Protein AF-A0A0D8HE08-F1 (afdb_monomer)

Radius of gyration: 26.05 Å; Cα contacts (8 Å, |Δi|>4): 286; chains: 1; bounding box: 65×49×60 Å

Sequence (227 aa):
MLSNWFGDTARQIAARRVRTINAKASENFQEKGLQTLYLAWEMATWNNPNSEATLAAPVLLRRVALKPKNSIEDDFEVEQAEEWKINPSLLHMLKTEYKIDTASIDLLNVNEDNSDSIDSNPLFEGLSKACVEIAGFAIKPRIVIGNFSYAKLPMVLDLESSLDALVASDLISSLAGDSNSLESLRGRHPKVTLPDPDRQPPQDEFLVLDADASQSYVINAVVGGAD

InterPro domains:
  IPR025103 Uncharacterized ATP-dependent helicase MG140, N-terminal domain [PF13195] (13-94)

Solvent-accessible surface area (backbone atoms only — not comparable to full-atom values): 13309 Å² total; per-residue (Å²): 86,49,76,79,78,34,59,78,78,54,28,56,55,47,23,56,51,48,50,57,45,50,53,52,29,51,48,39,33,75,78,67,71,38,90,21,38,28,39,28,43,34,30,37,29,30,58,41,94,90,47,96,52,72,45,74,42,51,42,32,36,23,40,42,46,80,44,62,75,48,99,84,43,68,39,38,39,75,42,79,74,56,70,79,39,70,32,64,67,54,53,49,46,38,37,72,78,67,66,41,80,59,84,79,64,64,68,66,68,62,67,75,57,96,50,99,71,58,70,52,59,66,52,53,51,51,52,52,63,71,38,66,85,46,63,70,54,45,78,42,98,45,76,45,78,44,74,54,78,61,79,62,53,64,56,51,51,51,52,65,76,38,42,71,62,49,66,72,29,46,70,54,35,27,75,73,63,37,65,67,33,41,50,52,52,63,70,52,50,53,97,71,52,69,86,62,74,87,79,74,54,78,93,78,56,85,69,92,62,91,66,53,60,71,50,47,38,51,52,52,31,41,77,60,65,32,132

Mean predicted aligned error: 11.5 Å

Organism: NCBI:txid1280514

Secondary structure (DSSP, 8-state):
-GGGTS-HHHHHHHHHHHHHHHHHHHHHHHHH----EEEEEEEEEEE-TTSSPEEEEEEEEEEEEEEESSTT--SEEEEEEEEEEE-HHHHHHHHHHH----TTS--GGGTS--SS----HHHHHHHHHHTTTSTT-EEEEEEEEEE---THHHHHHHHHHTHHHHHT-HHHHHHTT-HHHHHHHHHH-----TTPPP-S-GGG---SSPPPHHHHHHHHHHHTT--

Foldseek 3Di:
DVPVVD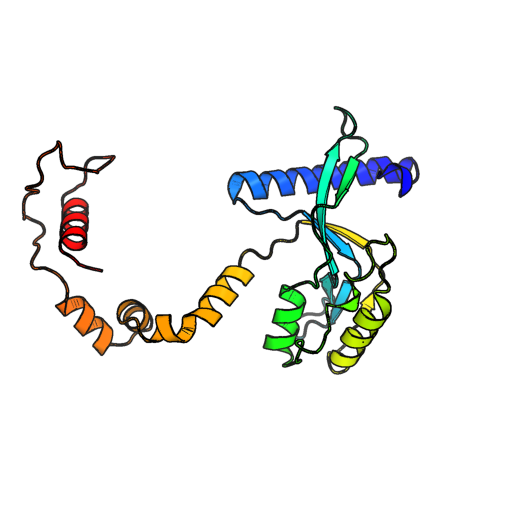DDVVLQVVLVVVVVQQVVQVVCCVPPVDRFKWKFWWWKWAQDPVDRDIDIDGQKIWRWHWDQPDPVSSDTDTHTDGFIDGDVVVVVCCCPVVVQDCVPLDPVQRPPDPDPDRPCVVSQVVVCVSCVVGHRIDIDGDIDIHGHDPPCVVVVVVCVVCVVVLVVQLVNVVVVPDPVSVVVLVVPFDPQDLPDDDPDDPVRDPDPDDDDSVRVSVVVRVVVPRD

Structure (mmCIF, N/CA/C/O backbone):
data_AF-A0A0D8HE08-F1
#
_entry.id   AF-A0A0D8HE08-F1
#
loop_
_atom_site.group_PDB
_atom_site.id
_atom_site.type_symbol
_atom_site.label_atom_id
_atom_site.label_alt_id
_atom_site.label_comp_id
_atom_site.label_asym_id
_atom_site.label_entity_id
_atom_site.label_seq_id
_atom_site.pdbx_PDB_ins_code
_atom_site.Cartn_x
_atom_site.Cartn_y
_atom_site.Cartn_z
_atom_site.occupancy
_atom_site.B_iso_or_equiv
_atom_site.auth_seq_id
_atom_site.auth_comp_id
_atom_site.auth_asym_id
_atom_site.auth_atom_id
_atom_site.pdbx_PDB_model_num
ATOM 1 N N . MET A 1 1 ? -15.206 16.346 11.313 1.00 69.31 1 MET A N 1
ATOM 2 C CA . MET A 1 1 ? -14.136 16.949 12.145 1.00 69.31 1 MET A CA 1
ATOM 3 C C . MET A 1 1 ? -13.739 15.948 13.216 1.00 69.31 1 MET A C 1
ATOM 5 O O . MET A 1 1 ? -14.597 15.152 13.591 1.00 69.31 1 MET A O 1
ATOM 9 N N . LEU A 1 2 ? -12.495 15.959 13.712 1.00 65.19 2 LEU A N 1
ATOM 10 C CA . LEU A 1 2 ? -12.090 15.023 14.778 1.00 65.19 2 LEU A CA 1
ATOM 11 C C . LEU A 1 2 ? -12.895 15.256 16.062 1.00 65.19 2 LEU A C 1
ATOM 13 O O . LEU A 1 2 ? -13.219 14.306 16.770 1.00 65.19 2 LEU A O 1
ATOM 17 N N . SER A 1 3 ? -13.281 16.506 16.309 1.00 68.69 3 SER A N 1
ATOM 18 C CA . SER A 1 3 ? -14.202 16.917 17.373 1.00 68.69 3 SER A CA 1
ATOM 19 C C . SER A 1 3 ? -15.564 16.213 17.355 1.00 68.69 3 SER A C 1
ATOM 21 O O . SER A 1 3 ? -16.194 16.106 18.401 1.00 68.69 3 SER A O 1
ATOM 23 N N . ASN A 1 4 ? -15.996 15.668 16.214 1.00 76.56 4 ASN A N 1
ATOM 24 C CA . ASN A 1 4 ? -17.241 14.899 16.125 1.00 76.56 4 ASN A CA 1
ATOM 25 C C . ASN A 1 4 ? -17.053 13.420 16.503 1.00 76.56 4 ASN A C 1
ATOM 27 O O . ASN A 1 4 ? -18.039 12.709 16.669 1.00 76.56 4 ASN A O 1
ATOM 31 N N . TRP A 1 5 ? -15.809 12.932 16.571 1.00 65.38 5 TRP A N 1
ATOM 32 C CA . TRP A 1 5 ? -15.487 11.506 16.734 1.00 65.38 5 TRP A CA 1
ATOM 33 C C . TRP A 1 5 ? -14.822 11.187 18.079 1.00 65.38 5 TRP A C 1
ATOM 35 O O . TRP A 1 5 ? -14.818 10.033 18.500 1.00 65.38 5 TRP A O 1
ATOM 45 N N . PHE A 1 6 ? -14.264 12.189 18.765 1.00 72.06 6 PHE A N 1
ATOM 46 C CA . PHE A 1 6 ? -13.516 12.011 20.009 1.00 72.06 6 PHE A CA 1
ATOM 47 C C . PHE A 1 6 ? -13.956 13.017 21.080 1.00 72.06 6 PHE A C 1
ATOM 49 O O . PHE A 1 6 ? -14.089 14.204 20.796 1.00 72.06 6 PHE A O 1
ATOM 56 N N . GLY A 1 7 ? -14.106 12.557 22.329 1.00 74.44 7 GLY A N 1
ATOM 57 C CA . GLY A 1 7 ? -14.244 13.445 23.495 1.00 74.44 7 GLY A CA 1
ATOM 58 C C . GLY A 1 7 ? -12.944 14.203 23.814 1.00 74.44 7 GLY A C 1
ATOM 59 O O . GLY A 1 7 ? -11.877 13.832 23.326 1.00 74.44 7 GLY A O 1
ATOM 60 N N . ASP A 1 8 ? -13.005 15.240 24.654 1.00 70.31 8 ASP A N 1
ATOM 61 C CA . ASP A 1 8 ? -11.932 16.246 24.810 1.00 70.31 8 ASP A CA 1
ATOM 62 C C . ASP A 1 8 ? -10.524 15.692 25.105 1.00 70.31 8 ASP A C 1
ATOM 64 O O . ASP A 1 8 ? -9.548 16.085 24.461 1.00 70.31 8 ASP A O 1
ATOM 68 N N . THR A 1 9 ? -10.380 14.740 26.029 1.00 72.62 9 THR A N 1
ATOM 69 C CA . THR A 1 9 ? -9.076 14.115 26.334 1.00 72.62 9 THR A CA 1
ATOM 70 C C . THR A 1 9 ? -8.579 13.214 25.202 1.00 72.62 9 THR A C 1
ATOM 72 O O . THR A 1 9 ? -7.388 13.207 24.885 1.00 72.62 9 THR A O 1
ATOM 75 N N . ALA A 1 10 ? -9.481 12.484 24.543 1.00 79.19 10 ALA A N 1
ATOM 76 C CA . ALA A 1 10 ? -9.146 11.663 23.381 1.00 79.19 10 ALA A CA 1
ATOM 77 C C . ALA A 1 10 ? -8.790 12.525 22.157 1.00 79.19 10 ALA A C 1
ATOM 79 O O . ALA A 1 10 ? -7.946 12.125 21.353 1.00 79.19 10 ALA A O 1
ATOM 80 N N . ARG A 1 11 ? -9.360 13.732 22.050 1.00 78.06 11 ARG A N 1
ATOM 81 C CA . ARG A 1 11 ? -9.120 14.681 20.959 1.00 78.06 11 ARG A CA 1
ATOM 82 C C . ARG A 1 11 ? -7.678 15.171 20.919 1.00 78.06 11 ARG A C 1
ATOM 84 O O . ARG A 1 11 ? -7.096 15.186 19.843 1.00 78.06 11 ARG A O 1
ATOM 91 N N . GLN A 1 12 ? -7.061 15.504 22.054 1.00 80.06 12 GLN A N 1
ATOM 92 C CA . GLN A 1 12 ? -5.655 15.942 22.067 1.00 80.06 12 GLN A CA 1
ATOM 93 C C . GLN A 1 12 ? -4.700 14.837 21.590 1.00 80.06 12 GLN A C 1
ATOM 95 O O . GLN A 1 12 ? -3.773 15.087 20.814 1.00 80.06 12 GLN A O 1
ATOM 100 N N . ILE A 1 13 ? -4.948 13.595 22.020 1.00 85.44 13 ILE A N 1
ATOM 101 C CA . ILE A 1 13 ? -4.177 12.426 21.583 1.00 85.44 13 ILE A CA 1
ATOM 102 C C . ILE A 1 13 ? -4.408 12.168 20.089 1.00 85.44 13 ILE A C 1
ATOM 104 O O . ILE A 1 13 ? -3.445 11.936 19.353 1.00 85.44 13 ILE A O 1
ATOM 108 N N . ALA A 1 14 ? -5.660 12.236 19.632 1.00 85.00 14 ALA A N 1
ATOM 109 C CA . ALA A 1 14 ? -6.019 12.079 18.228 1.00 85.00 14 ALA A CA 1
ATOM 110 C C . ALA A 1 14 ? -5.363 13.159 17.359 1.00 85.00 14 ALA A C 1
ATOM 112 O O . ALA A 1 14 ? -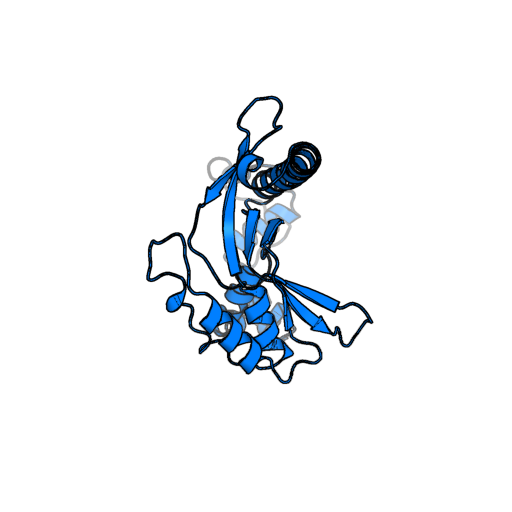4.701 12.815 16.386 1.00 85.00 14 ALA A O 1
ATOM 113 N N . ALA A 1 15 ? -5.435 14.433 17.750 1.00 86.50 15 ALA A N 1
ATOM 114 C CA . ALA A 1 15 ? -4.800 15.544 17.047 1.00 86.50 15 ALA A CA 1
ATOM 115 C C . ALA A 1 15 ? -3.284 15.345 16.937 1.00 86.50 15 ALA A C 1
ATOM 117 O O . ALA A 1 15 ? -2.724 15.471 15.851 1.00 86.50 15 ALA A O 1
ATOM 118 N N . ARG A 1 16 ? -2.609 14.930 18.021 1.00 88.81 16 ARG A N 1
ATOM 119 C CA . ARG A 1 16 ? -1.172 14.613 17.973 1.00 88.81 16 ARG A CA 1
ATOM 120 C C . ARG A 1 16 ? -0.861 13.496 16.974 1.00 88.81 16 ARG A C 1
ATOM 122 O O . ARG A 1 16 ? 0.080 13.633 16.200 1.00 88.81 16 ARG A O 1
ATOM 129 N N . ARG A 1 17 ? -1.634 12.405 16.978 1.00 91.88 17 ARG A N 1
ATOM 130 C CA . ARG A 1 17 ? -1.446 11.285 16.035 1.00 91.88 17 ARG A CA 1
ATOM 131 C C . ARG A 1 17 ? -1.706 11.714 14.594 1.00 91.88 17 ARG A C 1
ATOM 133 O O . ARG A 1 17 ? -0.923 11.378 13.711 1.00 91.88 17 ARG A O 1
ATOM 140 N N . VAL A 1 18 ? -2.771 12.476 14.370 1.00 91.75 18 VAL A N 1
ATOM 141 C CA . VAL A 1 18 ? -3.162 12.980 13.052 1.00 91.75 18 VAL A CA 1
ATOM 142 C C . VAL A 1 18 ? -2.112 13.940 12.498 1.00 91.75 18 VAL A C 1
ATOM 144 O O . VAL A 1 18 ? -1.760 13.791 11.334 1.00 91.75 18 VAL A O 1
ATOM 147 N N . ARG A 1 19 ? -1.514 14.823 13.313 1.00 92.44 19 ARG A N 1
ATOM 148 C CA . ARG A 1 19 ? -0.356 15.642 12.897 1.00 92.44 19 ARG A CA 1
ATOM 149 C C . ARG A 1 19 ? 0.794 14.786 12.384 1.00 92.44 19 ARG A C 1
ATOM 151 O O . ARG A 1 19 ? 1.298 1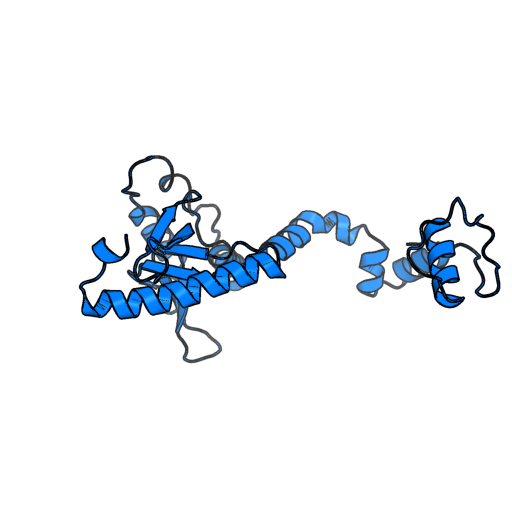5.031 11.296 1.00 92.44 19 ARG A O 1
ATOM 158 N N . THR A 1 20 ? 1.190 13.758 13.138 1.00 94.62 20 THR A N 1
ATOM 159 C CA . THR A 1 20 ? 2.275 12.853 12.727 1.00 94.62 20 THR A CA 1
ATOM 160 C C . THR A 1 20 ? 1.945 12.129 11.421 1.00 94.62 20 THR A C 1
ATOM 162 O O . THR A 1 20 ? 2.792 12.032 10.536 1.00 94.62 20 THR A O 1
ATOM 165 N N . ILE A 1 21 ? 0.707 11.650 11.275 1.00 95.25 21 ILE A N 1
ATOM 166 C CA . ILE A 1 21 ? 0.235 10.987 10.055 1.00 95.25 21 ILE A CA 1
ATOM 167 C C . ILE A 1 21 ? 0.234 11.963 8.870 1.00 95.25 21 ILE A C 1
ATOM 169 O O . ILE A 1 21 ? 0.719 11.608 7.797 1.00 95.25 21 ILE A O 1
ATOM 173 N N . ASN A 1 22 ? -0.261 13.187 9.059 1.00 94.12 22 ASN A N 1
ATOM 174 C CA . ASN A 1 22 ? -0.338 14.199 8.010 1.00 94.12 22 ASN A CA 1
ATOM 175 C C . ASN A 1 22 ? 1.054 14.669 7.572 1.00 94.12 22 ASN A C 1
ATOM 177 O O . ASN A 1 22 ? 1.335 14.726 6.381 1.00 94.12 22 ASN A O 1
ATOM 181 N N . ALA A 1 23 ? 1.958 14.915 8.524 1.00 94.31 23 ALA A N 1
ATOM 182 C CA . ALA A 1 23 ? 3.347 15.258 8.233 1.00 94.31 23 ALA A CA 1
ATOM 183 C C . ALA A 1 23 ? 4.024 14.169 7.388 1.00 94.31 23 ALA A C 1
ATOM 185 O O . ALA A 1 23 ? 4.664 14.480 6.386 1.00 94.31 23 ALA A O 1
ATOM 186 N N . LYS A 1 24 ? 3.809 12.888 7.727 1.00 95.94 24 LYS A N 1
ATOM 187 C CA . LYS A 1 24 ? 4.358 11.773 6.946 1.00 95.94 24 LYS A CA 1
ATOM 188 C C . LYS A 1 24 ? 3.751 11.665 5.543 1.00 95.94 24 LYS A C 1
ATOM 190 O O . LYS A 1 24 ? 4.451 11.291 4.605 1.00 95.94 24 LYS A O 1
ATOM 195 N N . ALA A 1 25 ? 2.469 11.988 5.387 1.00 94.31 25 ALA A N 1
ATOM 196 C CA . ALA A 1 25 ? 1.828 12.033 4.076 1.00 94.31 25 ALA A CA 1
ATOM 197 C C . ALA A 1 25 ? 2.422 13.147 3.198 1.00 94.31 25 ALA A C 1
ATOM 199 O O . ALA A 1 25 ? 2.739 12.899 2.035 1.00 94.31 25 ALA A O 1
ATOM 200 N N . SER A 1 26 ? 2.637 14.339 3.765 1.00 94.56 26 SER A N 1
ATOM 201 C CA . SER A 1 26 ? 3.291 15.460 3.079 1.00 94.56 26 SER A CA 1
ATOM 202 C C . SER A 1 26 ? 4.729 15.132 2.681 1.00 94.56 26 SER A C 1
ATOM 204 O O . SER A 1 26 ? 5.111 15.400 1.548 1.00 94.56 26 SER A O 1
ATOM 206 N N . GLU A 1 27 ? 5.499 14.499 3.570 1.00 95.44 27 GLU A N 1
ATOM 207 C CA . GLU A 1 27 ? 6.860 14.022 3.285 1.00 95.44 27 GLU A CA 1
ATOM 208 C C . GLU A 1 27 ? 6.867 13.039 2.101 1.00 95.44 27 GLU A C 1
ATOM 210 O O . GLU A 1 27 ? 7.590 13.241 1.129 1.00 95.44 27 GLU A O 1
ATOM 215 N N . ASN A 1 28 ? 6.002 12.013 2.118 1.00 93.19 28 ASN A N 1
ATOM 216 C CA . ASN A 1 28 ? 5.913 11.047 1.016 1.00 93.19 28 ASN A CA 1
ATOM 217 C C . ASN A 1 28 ? 5.526 11.706 -0.319 1.00 93.19 28 ASN A C 1
ATOM 219 O O . ASN A 1 28 ? 6.010 11.282 -1.370 1.00 93.19 28 ASN A O 1
ATOM 223 N N . PHE A 1 29 ? 4.676 12.734 -0.294 1.00 91.81 29 PHE A N 1
ATOM 224 C CA . PHE A 1 29 ? 4.321 13.470 -1.502 1.00 91.81 29 PHE A CA 1
ATOM 225 C C . PHE A 1 29 ? 5.480 14.336 -2.009 1.00 91.81 29 PHE A C 1
ATOM 227 O O . PHE A 1 29 ? 5.777 14.311 -3.198 1.00 91.81 29 PHE A O 1
ATOM 234 N N . GLN A 1 30 ? 6.160 15.065 -1.124 1.00 94.06 30 GLN A N 1
ATOM 235 C CA . GLN A 1 30 ? 7.258 15.965 -1.491 1.00 94.06 30 GLN A CA 1
ATOM 236 C C . GLN A 1 30 ? 8.495 15.211 -1.989 1.00 94.06 30 GLN A C 1
ATOM 238 O O . GLN A 1 30 ? 9.101 15.621 -2.972 1.00 94.06 30 GLN A O 1
ATOM 243 N N . GLU A 1 31 ? 8.859 14.107 -1.335 1.00 93.69 31 GLU A N 1
ATOM 244 C CA . GLU A 1 31 ? 10.074 13.356 -1.667 1.00 93.69 31 GLU A CA 1
ATOM 245 C C . GLU A 1 31 ? 9.866 12.333 -2.787 1.00 93.69 31 GLU A C 1
ATOM 247 O O . GLU A 1 31 ? 10.800 12.028 -3.524 1.00 93.69 31 GL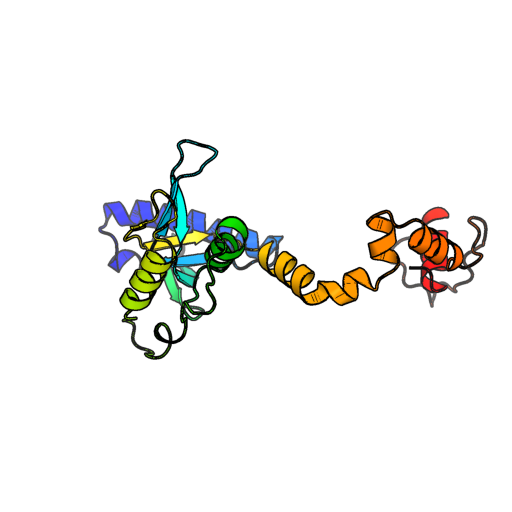U A O 1
ATOM 252 N N . LYS A 1 32 ? 8.662 11.751 -2.893 1.00 87.69 32 LYS A N 1
ATOM 253 C CA . LYS A 1 32 ? 8.402 10.593 -3.772 1.00 87.69 32 LYS A CA 1
ATOM 254 C C . LYS A 1 32 ? 7.255 10.816 -4.755 1.00 87.69 32 LYS A C 1
ATOM 256 O O . LYS A 1 32 ? 6.969 9.924 -5.546 1.00 87.69 32 LYS A O 1
ATOM 261 N N . GLY A 1 33 ? 6.546 11.944 -4.678 1.00 88.38 33 GLY A N 1
ATOM 262 C CA . GLY A 1 33 ? 5.331 12.181 -5.465 1.00 88.38 33 GLY A CA 1
ATOM 263 C C . GLY A 1 33 ? 4.160 11.265 -5.087 1.00 88.38 33 GLY A C 1
ATOM 264 O O . GLY A 1 33 ? 3.189 11.173 -5.834 1.00 88.38 33 GLY A O 1
ATOM 265 N N . LEU A 1 34 ? 4.228 10.561 -3.947 1.00 88.38 34 LEU A N 1
ATOM 266 C CA . LEU A 1 34 ? 3.261 9.523 -3.586 1.00 88.38 34 LEU A CA 1
ATOM 267 C C . LEU A 1 34 ? 2.166 10.046 -2.659 1.00 88.38 34 LEU A C 1
ATOM 269 O O . LEU A 1 34 ? 2.430 10.592 -1.589 1.00 88.38 34 LEU A O 1
ATOM 273 N N . GLN A 1 35 ? 0.917 9.778 -3.029 1.00 89.56 35 GLN A N 1
ATOM 274 C CA . GLN A 1 35 ? -0.256 10.111 -2.227 1.00 89.56 35 GLN A CA 1
ATOM 275 C C . GLN A 1 35 ? -0.649 8.906 -1.369 1.00 89.56 35 GLN A C 1
ATOM 277 O O . GLN A 1 35 ? -1.251 7.942 -1.841 1.00 89.56 35 GLN A O 1
ATOM 282 N N . THR A 1 36 ? -0.246 8.952 -0.097 1.00 92.44 36 THR A N 1
ATOM 283 C CA . THR A 1 36 ? -0.283 7.791 0.809 1.00 92.44 36 THR A CA 1
ATOM 284 C C . THR A 1 36 ? -1.358 7.859 1.884 1.00 92.44 36 THR A C 1
ATOM 286 O O . THR A 1 36 ? -1.459 6.936 2.683 1.00 92.44 36 THR A O 1
ATOM 289 N N . LEU A 1 37 ? -2.143 8.931 1.963 1.00 94.44 37 LEU A N 1
ATOM 290 C CA . LEU A 1 37 ? -3.091 9.128 3.057 1.00 94.44 37 LEU A CA 1
ATOM 291 C C . LEU A 1 37 ? -4.475 8.563 2.715 1.00 94.44 37 LEU A C 1
ATOM 293 O O . LEU A 1 37 ? -5.159 9.068 1.823 1.00 94.44 37 LEU A O 1
ATOM 297 N N . TYR A 1 38 ? -4.898 7.541 3.460 1.00 93.81 38 TYR A N 1
ATOM 298 C CA . TYR A 1 38 ? -6.190 6.886 3.256 1.00 93.81 38 TYR A CA 1
ATOM 299 C C . TYR A 1 38 ? -6.962 6.734 4.565 1.00 93.81 38 TYR A C 1
ATOM 301 O O . TYR A 1 38 ? -6.389 6.521 5.638 1.00 93.81 38 TYR A O 1
ATOM 309 N N . LEU A 1 39 ? -8.282 6.808 4.438 1.00 92.19 39 LEU A N 1
ATOM 310 C CA . LEU A 1 39 ? -9.245 6.241 5.361 1.00 92.19 39 LEU A CA 1
ATOM 311 C C . LEU A 1 39 ? -9.411 4.760 5.012 1.00 92.19 39 LEU A C 1
ATOM 313 O O . LEU A 1 39 ? -9.814 4.417 3.905 1.00 92.19 39 LEU A O 1
ATOM 317 N N . ALA A 1 40 ? -9.080 3.899 5.959 1.00 93.06 40 ALA A N 1
ATOM 318 C CA . ALA A 1 40 ? -9.270 2.465 5.883 1.00 93.06 40 ALA A CA 1
ATOM 319 C C . ALA A 1 40 ? -10.527 2.070 6.655 1.00 93.06 40 ALA A C 1
ATOM 321 O O . ALA A 1 40 ? -10.713 2.510 7.795 1.00 93.06 40 ALA A O 1
ATOM 322 N N . TRP A 1 41 ? -11.350 1.221 6.048 1.00 91.50 41 TRP A N 1
ATOM 323 C CA . TRP A 1 41 ? -12.560 0.677 6.649 1.00 91.50 41 TRP A CA 1
ATOM 324 C C . TRP A 1 41 ? -12.510 -0.847 6.611 1.00 91.50 41 TRP A C 1
ATOM 326 O O . TRP A 1 41 ? -12.325 -1.449 5.552 1.00 91.50 41 TRP A O 1
ATOM 336 N N . GLU A 1 42 ? -12.646 -1.424 7.803 1.00 93.50 42 GLU A N 1
ATOM 337 C CA . GLU A 1 42 ? -12.476 -2.836 8.116 1.00 93.50 42 GLU A CA 1
ATOM 338 C C . GLU A 1 42 ? -11.043 -3.337 7.922 1.00 93.50 42 GLU A C 1
ATOM 340 O O . GLU A 1 42 ? -10.288 -2.885 7.059 1.00 93.50 42 GLU A O 1
ATOM 345 N N . MET A 1 43 ? -10.650 -4.296 8.759 1.00 95.56 43 MET A N 1
ATOM 346 C CA . MET A 1 43 ? -9.330 -4.918 8.690 1.00 95.56 43 MET A CA 1
ATOM 347 C C . MET A 1 43 ? -9.481 -6.424 8.512 1.00 95.56 43 MET A C 1
ATOM 349 O O . MET A 1 43 ? -9.951 -7.105 9.421 1.00 95.56 43 MET A O 1
ATOM 353 N N . ALA A 1 44 ? -9.036 -6.946 7.372 1.00 95.94 44 ALA A N 1
ATOM 354 C CA . ALA A 1 44 ? -8.835 -8.374 7.182 1.00 95.94 44 ALA A CA 1
ATOM 355 C C . ALA A 1 44 ? -7.622 -8.817 8.002 1.00 95.94 44 ALA A C 1
ATOM 357 O O . ALA A 1 44 ? -6.569 -8.180 7.949 1.00 95.94 44 ALA A O 1
ATOM 358 N N . THR A 1 45 ? -7.764 -9.898 8.758 1.00 95.75 45 THR A N 1
ATOM 359 C CA . THR A 1 45 ? -6.706 -10.493 9.576 1.00 95.75 45 THR A CA 1
ATOM 360 C C . THR A 1 45 ? -6.583 -11.973 9.297 1.00 95.75 45 THR A C 1
ATOM 362 O O . THR A 1 45 ? -7.615 -12.601 9.119 1.00 95.75 45 THR A O 1
ATOM 365 N N . TRP A 1 46 ? -5.369 -12.520 9.289 1.00 95.25 46 TRP A N 1
ATOM 366 C CA . TRP A 1 46 ? -5.108 -13.953 9.103 1.00 95.25 46 TRP A CA 1
ATOM 367 C C . TRP A 1 46 ? -3.791 -14.362 9.770 1.00 95.25 46 TRP A C 1
ATOM 369 O O . TRP A 1 46 ? -2.990 -13.510 10.174 1.00 95.25 46 TRP A O 1
ATOM 379 N N . ASN A 1 47 ? -3.566 -15.666 9.917 1.00 92.00 47 ASN A N 1
ATOM 380 C CA . ASN A 1 47 ? -2.348 -16.179 10.536 1.00 92.00 47 ASN A CA 1
ATOM 381 C C . ASN A 1 47 ? -1.169 -16.101 9.562 1.00 92.00 47 ASN A C 1
ATOM 383 O O . ASN A 1 47 ? -1.294 -16.466 8.394 1.00 92.00 47 ASN A O 1
ATOM 387 N N . ASN A 1 48 ? -0.006 -15.669 10.050 1.00 86.25 48 ASN A N 1
ATOM 388 C CA . ASN A 1 48 ? 1.228 -15.801 9.291 1.00 86.25 48 ASN A CA 1
ATOM 389 C C . ASN A 1 48 ? 1.740 -17.249 9.404 1.00 86.25 48 ASN A C 1
ATOM 391 O O . ASN A 1 48 ? 1.977 -17.711 10.516 1.00 86.25 48 ASN A O 1
ATOM 395 N N . PRO A 1 49 ? 1.967 -17.982 8.302 1.00 81.81 49 PRO A N 1
ATOM 396 C CA . PRO A 1 49 ? 2.567 -19.315 8.385 1.00 81.81 49 PRO A CA 1
ATOM 397 C C . PRO A 1 49 ? 4.014 -19.290 8.909 1.00 81.81 49 PRO A C 1
ATOM 399 O O . PRO A 1 49 ? 4.498 -20.290 9.429 1.00 81.81 49 PRO A O 1
ATOM 402 N N . ASN A 1 50 ? 4.701 -18.148 8.800 1.00 84.56 50 ASN A N 1
ATOM 403 C CA . ASN A 1 50 ? 6.110 -17.988 9.160 1.00 84.56 50 ASN A CA 1
ATOM 404 C C . ASN A 1 50 ? 6.330 -17.328 10.533 1.00 84.56 50 ASN A C 1
ATOM 406 O O . ASN A 1 50 ? 7.477 -17.137 10.937 1.00 84.56 50 ASN A O 1
ATOM 410 N N . SER A 1 51 ? 5.271 -16.919 11.242 1.00 86.75 51 SER A N 1
ATOM 411 C CA . SER A 1 51 ? 5.398 -16.333 12.582 1.00 86.75 51 SER A CA 1
ATOM 412 C C . SER A 1 51 ? 4.107 -16.423 13.391 1.00 86.75 51 SER A C 1
ATOM 414 O O . SER A 1 51 ? 3.020 -16.549 12.845 1.00 86.75 51 SER A O 1
ATOM 416 N N . GLU A 1 52 ? 4.199 -16.263 14.710 1.00 84.00 52 GLU A N 1
ATOM 417 C CA . GLU A 1 52 ? 3.015 -16.186 15.583 1.00 84.00 52 GLU A CA 1
ATOM 418 C C . GLU A 1 52 ? 2.227 -14.865 15.432 1.00 84.00 52 GLU A C 1
ATOM 420 O O . GLU A 1 52 ? 1.224 -14.648 16.111 1.00 84.00 52 GLU A O 1
ATOM 425 N N . ALA A 1 53 ? 2.666 -13.952 14.557 1.00 83.25 53 ALA A N 1
ATOM 426 C CA . ALA A 1 53 ? 1.997 -12.675 14.364 1.00 83.25 53 ALA A CA 1
ATOM 427 C C . ALA A 1 53 ? 0.739 -12.829 13.498 1.00 83.25 53 ALA A C 1
ATOM 429 O O . ALA A 1 53 ? 0.775 -13.386 12.400 1.00 83.25 53 ALA A O 1
ATOM 430 N N . THR A 1 54 ? -0.371 -12.248 13.953 1.00 82.88 54 THR A N 1
ATOM 431 C CA . THR A 1 54 ? -1.560 -12.062 13.118 1.00 82.88 54 THR A CA 1
ATOM 432 C C . THR A 1 54 ? -1.316 -10.914 12.143 1.00 82.88 54 THR A C 1
ATOM 434 O O . THR A 1 54 ? -1.076 -9.776 12.555 1.00 82.88 54 THR A O 1
ATOM 437 N N . LEU A 1 55 ? -1.389 -11.208 10.847 1.00 89.81 55 LEU A N 1
ATOM 438 C CA . LEU A 1 55 ? -1.317 -10.197 9.798 1.00 89.81 55 LEU A CA 1
ATOM 439 C C . LEU A 1 55 ? -2.620 -9.404 9.759 1.00 89.81 55 LEU A C 1
ATOM 441 O O . LEU A 1 55 ? -3.676 -9.910 10.138 1.00 89.81 55 LEU A O 1
ATOM 445 N N . ALA A 1 56 ? -2.541 -8.146 9.328 1.00 92.12 56 ALA A N 1
ATOM 446 C CA . ALA A 1 56 ? -3.705 -7.286 9.184 1.00 92.12 56 ALA A CA 1
ATOM 447 C C . ALA A 1 56 ? -3.551 -6.363 7.974 1.00 92.12 56 ALA A C 1
ATOM 449 O O . ALA A 1 56 ? -2.524 -5.701 7.822 1.00 92.12 56 ALA A O 1
ATOM 450 N N . ALA A 1 57 ? -4.594 -6.270 7.155 1.00 93.94 57 ALA A N 1
ATOM 451 C CA . ALA A 1 57 ? -4.661 -5.364 6.018 1.00 93.94 57 ALA A CA 1
ATOM 452 C C . ALA A 1 57 ? -6.039 -4.687 5.953 1.00 93.94 57 ALA A C 1
ATOM 454 O O . ALA A 1 57 ? -7.044 -5.353 6.200 1.00 93.94 57 ALA A O 1
ATOM 455 N N . PRO A 1 58 ? -6.114 -3.388 5.609 1.00 94.50 58 PRO A N 1
ATOM 456 C CA . PRO A 1 58 ? -7.384 -2.743 5.293 1.00 94.50 58 PRO A CA 1
ATOM 457 C C . PRO A 1 58 ? -8.137 -3.495 4.204 1.00 94.50 58 PRO A C 1
ATOM 459 O O . PRO A 1 58 ? -7.498 -3.948 3.250 1.00 94.50 58 PRO A O 1
ATOM 462 N N . VAL A 1 59 ? -9.461 -3.584 4.317 1.00 93.31 59 VAL A N 1
ATOM 463 C CA . VAL A 1 59 ? -10.307 -4.117 3.240 1.00 93.31 59 VAL A CA 1
ATOM 464 C C . VAL A 1 59 ? -10.659 -3.008 2.263 1.00 93.31 59 VAL A C 1
ATOM 466 O O . VAL A 1 59 ? -10.311 -3.102 1.090 1.00 93.31 59 VAL A O 1
ATOM 469 N N . LEU A 1 60 ? -11.290 -1.940 2.749 1.00 91.25 60 LEU A N 1
ATOM 470 C CA . LEU A 1 60 ? -11.653 -0.777 1.950 1.00 91.25 60 LEU A CA 1
ATOM 471 C C . LEU A 1 60 ? -10.720 0.392 2.243 1.00 91.25 60 LEU A C 1
ATOM 473 O O . LEU A 1 60 ? -10.326 0.632 3.384 1.00 91.25 60 LEU A O 1
ATOM 477 N N . LEU A 1 61 ? -10.396 1.138 1.196 1.00 90.81 61 LEU A N 1
ATOM 478 C CA . LEU A 1 61 ? -9.564 2.325 1.236 1.00 90.81 61 LEU A CA 1
ATOM 479 C C . LEU A 1 61 ? -10.259 3.446 0.490 1.00 90.81 61 LEU A C 1
ATOM 481 O O . LEU A 1 61 ? -10.702 3.280 -0.644 1.00 90.81 61 LEU A O 1
ATOM 485 N N . ARG A 1 62 ? -10.275 4.618 1.106 1.00 89.12 62 ARG A N 1
ATOM 486 C CA . ARG A 1 62 ? -10.680 5.857 0.465 1.00 89.12 62 ARG A CA 1
ATOM 487 C C . ARG A 1 62 ? -9.619 6.892 0.698 1.00 89.12 62 ARG A C 1
ATOM 489 O O . ARG A 1 62 ? -9.180 7.108 1.827 1.00 89.12 62 ARG A O 1
ATOM 496 N N . ARG A 1 63 ? -9.185 7.535 -0.371 1.00 90.94 63 ARG A N 1
ATOM 497 C CA . ARG A 1 63 ? -8.178 8.569 -0.243 1.00 90.94 63 ARG A CA 1
ATOM 498 C C . ARG A 1 63 ? -8.764 9.794 0.451 1.00 90.94 63 ARG A C 1
ATOM 500 O O . ARG A 1 63 ? -9.876 10.223 0.136 1.00 90.94 63 ARG A O 1
ATOM 507 N N . VAL A 1 64 ? -8.003 10.359 1.383 1.00 92.25 64 VAL A N 1
ATOM 508 C CA . VAL A 1 64 ? -8.413 11.546 2.139 1.00 92.25 64 VAL A CA 1
ATOM 509 C C . VAL A 1 64 ? -7.297 12.579 2.205 1.00 92.25 64 VAL A C 1
ATOM 511 O O . VAL A 1 64 ? -6.116 12.249 2.111 1.00 92.25 64 VAL A O 1
ATOM 514 N N . ALA A 1 65 ? -7.683 13.833 2.402 1.00 91.69 65 ALA A N 1
ATOM 515 C CA . ALA A 1 65 ? -6.796 14.918 2.786 1.00 91.69 65 ALA A CA 1
ATOM 516 C C . ALA A 1 65 ? -7.153 15.400 4.197 1.00 91.69 65 ALA A C 1
ATOM 518 O O . ALA A 1 65 ? -8.311 15.354 4.616 1.00 91.69 65 ALA A O 1
ATOM 519 N N . LEU A 1 66 ? -6.145 15.852 4.940 1.00 91.88 66 LEU A N 1
ATOM 520 C CA . LEU A 1 66 ? -6.316 16.412 6.276 1.00 91.88 66 LEU A CA 1
ATOM 521 C C . LEU A 1 66 ? -6.003 17.904 6.236 1.00 91.88 66 LEU A C 1
ATOM 523 O O . LEU A 1 66 ? -4.862 18.300 5.997 1.00 91.88 66 LEU A O 1
ATOM 527 N N . LYS A 1 67 ? -7.016 18.730 6.500 1.00 90.25 67 LYS A N 1
ATOM 528 C CA . LYS A 1 67 ? -6.876 20.187 6.590 1.00 90.25 67 LYS A CA 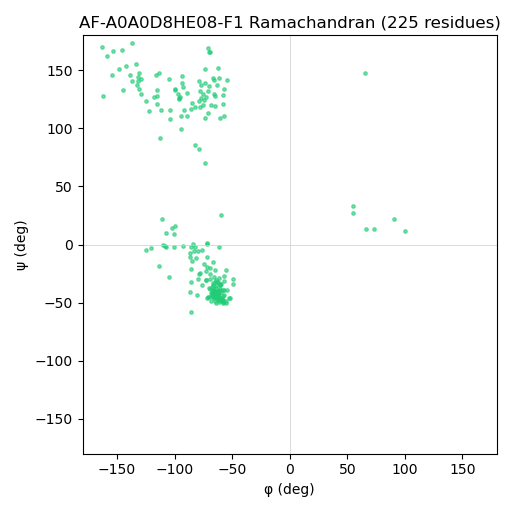1
ATOM 529 C C . LYS A 1 67 ? -6.899 20.611 8.062 1.00 90.25 67 LYS A C 1
ATOM 531 O O . LYS A 1 67 ? -7.922 20.399 8.721 1.00 90.25 67 LYS A O 1
ATOM 536 N N . PRO A 1 68 ? -5.808 21.176 8.615 1.00 89.50 68 PRO A N 1
ATOM 537 C CA . PRO A 1 68 ? -5.838 21.715 9.970 1.00 89.50 68 PRO A CA 1
ATOM 538 C C . PRO A 1 68 ? -6.826 22.883 10.038 1.00 89.50 68 PRO A C 1
ATOM 540 O O . PRO A 1 68 ? -6.868 23.724 9.141 1.00 89.50 68 PRO A O 1
ATOM 543 N N . LYS A 1 69 ? -7.639 22.943 11.097 1.00 86.62 69 LYS A N 1
ATOM 544 C CA . LYS A 1 69 ? -8.635 24.020 11.261 1.00 86.62 69 LYS A CA 1
ATOM 545 C C . LYS A 1 69 ? -8.034 25.334 11.760 1.00 86.62 69 LYS A C 1
ATOM 547 O O . LYS A 1 69 ? -8.611 26.394 11.541 1.00 86.62 69 LYS A O 1
ATOM 552 N N . ASN A 1 70 ? -6.909 25.268 12.461 1.00 84.19 70 ASN A N 1
ATOM 553 C CA . ASN A 1 70 ? -6.216 26.420 13.023 1.00 84.19 70 ASN A CA 1
ATOM 554 C C . ASN A 1 70 ? -4.700 26.194 12.994 1.00 84.19 70 ASN A C 1
ATOM 556 O O . ASN A 1 70 ? -4.233 25.072 12.800 1.00 84.19 70 ASN A O 1
ATOM 560 N N . SER A 1 71 ? -3.930 27.257 13.229 1.00 82.62 71 SER A N 1
ATOM 561 C CA . SER A 1 71 ? -2.461 27.215 13.215 1.00 82.62 71 SER A CA 1
ATOM 562 C C . SER A 1 71 ? -1.847 26.382 14.346 1.00 82.62 71 SER A C 1
ATOM 564 O O . SER A 1 71 ? -0.663 26.073 14.302 1.00 82.62 71 SER A O 1
ATOM 566 N N . ILE A 1 72 ? -2.631 26.045 15.375 1.00 81.94 72 ILE A N 1
ATOM 567 C CA . ILE A 1 72 ? -2.209 25.188 16.495 1.00 81.94 72 ILE A CA 1
ATOM 568 C C . ILE A 1 72 ? -2.436 23.704 16.138 1.00 81.94 72 ILE A C 1
ATOM 570 O O . ILE A 1 72 ? -1.940 22.810 16.823 1.00 81.94 72 ILE A O 1
ATOM 574 N N . GLU A 1 73 ? -3.144 23.420 15.039 1.00 83.62 73 GLU A N 1
ATOM 575 C CA . GLU A 1 73 ? -3.417 22.092 14.488 1.00 83.62 73 GLU A CA 1
ATOM 576 C C . GLU A 1 73 ? -4.064 21.123 15.499 1.00 83.62 73 GLU A C 1
ATOM 578 O O . GLU A 1 73 ? -3.762 19.932 15.519 1.00 83.62 73 GLU A O 1
ATOM 583 N N . ASP A 1 74 ? -4.898 21.618 16.415 1.00 82.00 74 ASP A N 1
ATOM 584 C CA . ASP A 1 74 ? -5.557 20.801 17.453 1.00 82.00 74 ASP A CA 1
ATOM 585 C C . ASP A 1 74 ? -6.871 20.136 16.989 1.00 82.00 74 ASP A C 1
ATOM 587 O O . ASP A 1 74 ? -7.492 19.361 17.726 1.00 82.00 74 ASP A O 1
ATOM 591 N N . ASP A 1 75 ? -7.279 20.411 15.751 1.00 83.25 75 ASP A N 1
ATOM 592 C CA . ASP A 1 75 ? -8.386 19.772 15.051 1.00 83.25 75 ASP A CA 1
ATOM 593 C C . ASP A 1 75 ? -8.106 19.721 13.550 1.00 83.25 75 ASP A C 1
ATOM 595 O O . ASP A 1 75 ? -7.441 20.596 12.982 1.00 83.25 75 ASP A O 1
ATOM 599 N N . PHE A 1 76 ? -8.665 18.700 12.909 1.00 87.00 76 PHE A N 1
ATOM 600 C CA . PHE A 1 76 ? -8.531 18.463 11.482 1.00 87.00 76 PHE A CA 1
ATOM 601 C C . PHE A 1 76 ? -9.889 18.194 10.846 1.00 87.00 76 PHE A C 1
ATOM 603 O O . PHE A 1 76 ? -10.753 17.483 11.373 1.00 87.00 76 PHE A O 1
ATOM 610 N N . GLU A 1 77 ? -10.049 18.750 9.656 1.00 88.25 77 GLU A N 1
ATOM 611 C CA . GLU A 1 77 ? -11.085 18.371 8.718 1.00 88.25 77 GLU A CA 1
ATOM 612 C C . GLU A 1 77 ? -10.571 17.253 7.818 1.00 88.25 77 GLU A C 1
ATOM 614 O O . GLU A 1 77 ? -9.473 17.342 7.269 1.00 88.25 77 GLU A O 1
ATOM 619 N N . VAL A 1 78 ? -11.370 16.193 7.702 1.00 88.69 78 VAL A N 1
ATOM 620 C CA . VAL A 1 78 ? -11.113 15.085 6.785 1.00 88.69 78 VAL A CA 1
ATOM 621 C C . VAL A 1 78 ? -11.887 15.387 5.513 1.00 88.69 78 VAL A C 1
ATOM 623 O O . VAL A 1 78 ? -13.116 15.370 5.519 1.00 88.69 78 VAL A O 1
ATOM 626 N N . GLU A 1 79 ? -11.166 15.687 4.446 1.00 88.06 79 GLU A N 1
ATOM 627 C CA . GLU A 1 79 ? -11.725 15.885 3.116 1.00 88.06 79 GLU A CA 1
ATOM 628 C C . GLU A 1 79 ? -11.597 14.578 2.339 1.00 88.06 79 GLU A C 1
ATOM 630 O O . GLU A 1 79 ? -10.516 13.995 2.240 1.00 88.06 79 GLU A O 1
ATOM 635 N N . GLN A 1 80 ? -12.719 14.087 1.829 1.00 80.75 80 GLN A N 1
ATOM 636 C CA . GLN A 1 80 ? -12.771 12.851 1.063 1.00 80.75 80 GLN A CA 1
ATOM 637 C C . GLN A 1 80 ? -12.439 13.172 -0.396 1.00 80.75 80 GLN A C 1
ATOM 639 O O . GLN A 1 80 ? -13.099 14.013 -0.997 1.00 80.75 80 GLN A O 1
ATOM 644 N N . ALA A 1 81 ? -11.402 12.538 -0.945 1.00 72.62 81 ALA A N 1
ATOM 645 C CA . ALA A 1 81 ? -10.843 12.925 -2.244 1.00 72.62 81 ALA A CA 1
ATOM 646 C C . ALA A 1 81 ? -11.220 11.977 -3.392 1.00 72.62 81 ALA A C 1
ATOM 648 O O . ALA A 1 81 ? -11.254 12.400 -4.542 1.00 72.62 81 ALA A O 1
ATOM 649 N N . GLU A 1 82 ? -11.481 10.703 -3.099 1.00 77.25 82 GLU A N 1
ATOM 650 C CA . GLU A 1 82 ? -11.786 9.674 -4.104 1.00 77.25 82 GLU A CA 1
ATOM 651 C C . GLU A 1 82 ? -12.953 8.793 -3.647 1.00 77.25 82 GLU A C 1
ATOM 653 O O . GLU A 1 82 ? -13.418 8.917 -2.515 1.00 77.25 82 GLU A O 1
ATOM 658 N N . GLU A 1 83 ? -13.417 7.901 -4.518 1.00 81.19 83 GLU A N 1
ATOM 659 C CA . GLU A 1 83 ? -14.337 6.810 -4.183 1.00 81.19 83 GLU A CA 1
ATOM 660 C C . GLU A 1 83 ? -13.653 5.734 -3.327 1.00 81.19 83 GLU A C 1
ATOM 662 O O . GLU A 1 83 ? -12.422 5.689 -3.194 1.00 81.19 83 GLU A O 1
ATOM 667 N N . TRP A 1 84 ? -14.458 4.859 -2.728 1.00 85.38 84 TRP A N 1
ATOM 668 C CA . TRP A 1 84 ? -13.936 3.700 -2.018 1.00 85.38 84 TRP A CA 1
ATOM 669 C C . TRP A 1 84 ? -13.423 2.655 -3.006 1.00 85.38 84 TRP A C 1
ATOM 671 O O . TRP A 1 84 ? -14.032 2.372 -4.035 1.00 85.38 84 TRP A O 1
ATOM 681 N N . LYS A 1 85 ? -12.285 2.056 -2.667 1.00 85.81 85 LYS A N 1
ATOM 682 C CA . LYS A 1 85 ? -11.647 0.984 -3.430 1.00 85.81 85 LYS A CA 1
ATOM 683 C C . LYS A 1 85 ? -11.283 -0.145 -2.479 1.00 85.81 85 LYS A C 1
ATOM 685 O O . LYS A 1 85 ? -10.860 0.110 -1.351 1.00 85.81 85 LYS A O 1
ATOM 690 N N . ILE A 1 86 ? -11.397 -1.393 -2.926 1.00 88.88 86 ILE A N 1
ATOM 691 C CA . ILE A 1 86 ? -10.803 -2.511 -2.184 1.00 88.88 86 ILE A CA 1
ATOM 692 C C . ILE A 1 86 ? -9.282 -2.355 -2.222 1.00 88.88 86 ILE A C 1
ATOM 694 O O . ILE A 1 86 ? -8.711 -1.951 -3.235 1.00 88.88 86 ILE A O 1
ATOM 698 N N . ASN A 1 87 ? -8.620 -2.673 -1.114 1.00 90.69 87 ASN A N 1
ATOM 699 C CA . ASN A 1 87 ? -7.172 -2.647 -1.001 1.00 90.69 87 ASN A CA 1
ATOM 700 C C . ASN A 1 87 ? -6.530 -3.559 -2.064 1.00 90.69 87 ASN A C 1
ATOM 702 O O . ASN A 1 87 ? -6.608 -4.786 -1.954 1.00 90.69 87 ASN A O 1
ATOM 706 N N . PRO A 1 88 ? -5.837 -2.994 -3.068 1.00 87.00 88 PRO A N 1
ATOM 707 C CA . PRO A 1 88 ? -5.343 -3.777 -4.191 1.00 87.00 88 PRO A CA 1
ATOM 708 C C . PRO A 1 88 ? -4.208 -4.724 -3.778 1.00 87.00 88 PRO A C 1
ATOM 710 O O . PRO A 1 88 ? -4.049 -5.781 -4.379 1.00 87.00 88 PRO A O 1
ATOM 713 N N . SER A 1 89 ? -3.457 -4.422 -2.710 1.00 88.12 89 SER A N 1
ATOM 714 C CA . SER A 1 89 ? -2.474 -5.372 -2.172 1.00 88.12 89 SER A CA 1
ATOM 715 C C . SER A 1 89 ? -3.107 -6.540 -1.436 1.00 88.12 89 SER A C 1
ATOM 717 O O . SER A 1 89 ? -2.530 -7.624 -1.457 1.00 88.12 89 SER A O 1
ATOM 719 N N . LEU A 1 90 ? -4.273 -6.344 -0.812 1.00 91.06 90 LEU A N 1
ATOM 720 C CA . LEU A 1 90 ? -5.036 -7.457 -0.252 1.00 91.06 90 LEU A CA 1
ATOM 721 C C . LEU A 1 90 ? -5.476 -8.386 -1.388 1.00 91.06 90 LEU A C 1
ATOM 723 O O . LEU A 1 90 ? -5.183 -9.574 -1.335 1.00 91.06 90 LEU A O 1
ATOM 727 N N . LEU A 1 91 ? -6.078 -7.836 -2.449 1.00 89.44 91 LEU A N 1
ATOM 728 C CA . LEU A 1 91 ? -6.496 -8.609 -3.626 1.00 89.44 91 LEU A CA 1
ATOM 729 C C . LEU A 1 91 ? -5.329 -9.350 -4.282 1.00 89.44 91 LEU A C 1
ATOM 731 O O . LEU A 1 91 ? -5.419 -10.547 -4.545 1.00 89.44 91 LEU A O 1
ATOM 735 N N . HIS A 1 92 ? -4.213 -8.653 -4.500 1.00 86.81 92 HIS A N 1
ATOM 736 C CA . HIS A 1 92 ? -3.012 -9.248 -5.071 1.00 86.81 92 HIS A CA 1
ATOM 737 C C . HIS A 1 92 ? -2.498 -10.413 -4.215 1.00 86.81 92 HIS A C 1
ATOM 739 O O . HIS A 1 92 ? -2.221 -11.475 -4.759 1.00 86.81 92 HIS A O 1
ATOM 745 N N . MET A 1 93 ? -2.404 -10.248 -2.892 1.00 89.31 93 MET A N 1
ATOM 746 C CA . MET A 1 93 ? -1.973 -11.312 -1.976 1.00 89.31 93 MET A CA 1
ATOM 747 C C . MET A 1 93 ? -2.926 -12.517 -2.003 1.00 89.31 93 MET A C 1
ATOM 749 O O . MET A 1 93 ? -2.468 -13.651 -2.130 1.00 89.31 93 MET A O 1
ATOM 753 N N . LEU A 1 94 ? -4.245 -12.290 -1.979 1.00 91.50 94 LEU A N 1
ATOM 754 C CA . LEU A 1 94 ? -5.240 -13.367 -2.080 1.00 91.50 94 LEU A CA 1
ATOM 755 C C . LEU A 1 94 ? -5.100 -14.149 -3.398 1.00 91.50 94 LEU A C 1
ATOM 757 O O . LEU A 1 94 ? -5.153 -15.380 -3.403 1.00 91.50 94 LEU A O 1
ATOM 761 N N . LYS A 1 95 ? -4.848 -13.446 -4.508 1.00 89.25 95 LYS A N 1
ATOM 762 C CA . LYS A 1 95 ? -4.633 -14.054 -5.825 1.00 89.25 95 LYS A CA 1
ATOM 763 C C . LYS A 1 95 ? -3.320 -14.837 -5.900 1.00 89.25 95 LYS A C 1
ATOM 765 O O . LYS A 1 95 ? -3.299 -15.964 -6.396 1.00 89.25 95 LYS A O 1
ATOM 770 N N . THR A 1 96 ? -2.205 -14.257 -5.458 1.00 87.88 96 THR A N 1
ATOM 771 C CA . THR A 1 96 ? -0.876 -14.850 -5.671 1.00 87.88 96 THR A CA 1
ATOM 772 C C . THR A 1 96 ? -0.559 -15.958 -4.676 1.00 87.88 96 THR A C 1
ATOM 774 O O . THR A 1 96 ? -0.088 -17.016 -5.109 1.00 87.88 96 THR A O 1
ATOM 777 N N . GLU A 1 97 ? -0.865 -15.755 -3.392 1.00 89.62 97 GLU A N 1
ATOM 778 C CA . GLU A 1 97 ? -0.548 -16.695 -2.309 1.00 89.62 97 GLU A CA 1
ATOM 779 C C . GLU A 1 97 ? -1.631 -17.763 -2.125 1.00 89.62 97 GLU A C 1
ATOM 781 O O . GLU A 1 97 ? -1.300 -18.937 -1.970 1.00 89.62 97 GLU A O 1
ATOM 786 N N . TYR A 1 98 ? -2.912 -17.386 -2.207 1.00 90.31 98 TYR A N 1
ATOM 787 C CA . TYR A 1 98 ? -4.037 -18.284 -1.898 1.00 90.31 98 TYR A CA 1
ATOM 788 C C . TYR A 1 98 ? -4.833 -18.747 -3.122 1.00 90.31 98 TYR A C 1
ATOM 790 O O . TYR A 1 98 ? -5.755 -19.544 -2.980 1.00 90.31 98 TYR A O 1
ATOM 798 N N . LYS A 1 99 ? -4.477 -18.286 -4.331 1.00 91.31 99 LYS A N 1
ATOM 799 C CA . LYS A 1 99 ? -5.153 -18.634 -5.599 1.00 91.31 99 LYS A CA 1
ATOM 800 C C . LYS A 1 99 ? -6.661 -18.354 -5.591 1.00 91.31 99 LYS A C 1
ATOM 802 O O . LYS A 1 99 ? -7.411 -18.988 -6.329 1.00 91.31 99 LYS A O 1
ATOM 807 N N . ILE A 1 100 ? -7.094 -17.388 -4.783 1.00 89.88 100 ILE A N 1
ATOM 808 C CA . ILE A 1 100 ? -8.489 -16.957 -4.733 1.00 89.88 100 ILE A CA 1
ATOM 809 C C . ILE A 1 100 ? -8.757 -16.076 -5.948 1.00 89.88 100 ILE A C 1
ATOM 811 O O . ILE A 1 100 ? -8.057 -15.085 -6.173 1.00 89.88 100 ILE A O 1
ATOM 815 N N . ASP A 1 101 ? -9.781 -16.432 -6.722 1.00 82.69 101 ASP A N 1
ATOM 816 C CA . ASP A 1 101 ? -10.279 -15.560 -7.777 1.00 82.69 101 ASP A CA 1
ATOM 817 C C . ASP A 1 101 ? -11.048 -14.397 -7.148 1.00 82.69 101 ASP A C 1
ATOM 819 O O . ASP A 1 101 ? -12.132 -14.554 -6.586 1.00 82.69 101 ASP A O 1
ATOM 823 N N . THR A 1 102 ? -10.446 -13.216 -7.212 1.00 75.44 102 THR A N 1
ATOM 824 C CA . THR A 1 102 ? -11.043 -11.992 -6.691 1.00 75.44 102 THR A CA 1
ATOM 825 C C . THR A 1 102 ? -11.837 -11.226 -7.745 1.00 75.44 102 THR A C 1
ATOM 827 O O . THR A 1 102 ? -12.390 -10.181 -7.416 1.00 75.44 102 THR A O 1
ATOM 830 N N . ALA A 1 103 ? -11.905 -11.697 -8.998 1.00 72.38 103 ALA A N 1
ATOM 831 C CA . ALA A 1 103 ? -12.633 -11.014 -10.070 1.00 72.38 103 ALA A CA 1
ATOM 832 C C . ALA A 1 103 ? -14.148 -10.977 -9.817 1.00 72.38 103 ALA A C 1
ATOM 834 O O . ALA A 1 103 ? -14.822 -10.045 -10.243 1.00 72.38 103 ALA A O 1
ATOM 835 N N . SER A 1 104 ? -14.676 -11.963 -9.086 1.00 65.19 104 SER A N 1
ATOM 836 C CA . SER A 1 104 ? -16.078 -12.024 -8.662 1.00 65.19 104 SER A CA 1
ATOM 837 C C . SER A 1 104 ? -16.383 -11.225 -7.391 1.00 65.19 104 SER A C 1
ATOM 839 O O . SER A 1 104 ? -17.536 -11.178 -6.967 1.00 65.19 104 SER A O 1
ATOM 841 N N . ILE A 1 105 ? -15.368 -10.650 -6.734 1.00 68.62 105 ILE A N 1
ATOM 842 C CA . ILE A 1 105 ? -15.555 -9.811 -5.546 1.00 68.62 105 ILE A CA 1
ATOM 843 C C . ILE A 1 105 ? -15.920 -8.421 -6.051 1.00 68.62 105 ILE A C 1
ATOM 845 O O . ILE A 1 105 ? -15.065 -7.577 -6.313 1.00 68.62 105 ILE A O 1
ATOM 849 N N . ASP A 1 106 ? -17.216 -8.261 -6.283 1.00 61.03 106 ASP A N 1
ATOM 850 C CA . ASP A 1 106 ? -17.767 -7.152 -7.036 1.00 61.03 106 ASP A CA 1
ATOM 851 C C . ASP A 1 106 ? -17.611 -5.816 -6.290 1.00 61.03 106 ASP A C 1
ATOM 853 O O . ASP A 1 106 ? -18.098 -5.633 -5.171 1.00 61.03 106 ASP A O 1
ATOM 857 N N . LEU A 1 107 ? -16.907 -4.878 -6.927 1.00 53.66 107 LEU A N 1
ATOM 858 C CA . LEU A 1 107 ? -16.741 -3.491 -6.483 1.00 53.66 107 LEU A CA 1
ATOM 859 C C . LEU A 1 107 ? -18.013 -2.659 -6.713 1.00 53.66 107 LEU A C 1
ATOM 861 O O . LEU A 1 107 ? -18.130 -1.572 -6.145 1.00 53.66 107 LEU A O 1
ATOM 865 N N . LEU A 1 108 ? -18.938 -3.140 -7.555 1.00 48.91 108 LEU A N 1
ATOM 866 C CA . LEU A 1 108 ? -20.045 -2.342 -8.087 1.00 48.91 108 LEU A CA 1
ATOM 867 C C . LEU A 1 108 ? -21.007 -1.838 -6.998 1.00 48.91 108 LEU A C 1
ATOM 869 O O . LEU A 1 108 ? -21.462 -0.702 -7.074 1.00 48.91 108 LEU A O 1
ATOM 873 N N . ASN A 1 109 ? -21.205 -2.585 -5.909 1.00 50.94 109 ASN A N 1
ATOM 874 C CA . ASN A 1 109 ? -22.157 -2.196 -4.856 1.00 50.94 109 ASN A CA 1
ATOM 875 C C . ASN A 1 109 ? -21.631 -1.142 -3.865 1.00 50.94 109 ASN A C 1
ATOM 877 O O . ASN A 1 109 ? -22.375 -0.689 -3.000 1.00 50.94 109 ASN A O 1
ATOM 881 N N . VAL A 1 110 ? -20.355 -0.753 -3.946 1.00 53.72 110 VAL A N 1
ATOM 882 C CA . VAL A 1 110 ? -19.782 0.245 -3.025 1.00 53.72 110 VAL A CA 1
ATOM 883 C C . VAL A 1 110 ? -20.024 1.678 -3.522 1.00 53.72 110 VAL A C 1
ATOM 885 O O . VAL A 1 110 ? -19.993 2.610 -2.725 1.00 53.72 110 VAL A O 1
ATOM 888 N N . ASN A 1 111 ? -20.287 1.867 -4.819 1.00 51.88 111 ASN A N 1
ATOM 889 C CA . ASN A 1 111 ? -20.265 3.189 -5.456 1.00 51.88 111 ASN A CA 1
ATOM 890 C C . ASN A 1 111 ? -21.603 3.619 -6.091 1.00 51.88 111 ASN A C 1
ATOM 892 O O . ASN A 1 111 ? -21.683 4.737 -6.596 1.00 51.88 111 ASN A O 1
ATOM 896 N N . GLU A 1 112 ? -22.646 2.777 -6.089 1.00 50.50 112 GLU A N 1
ATOM 897 C CA . GLU A 1 112 ? -23.922 3.114 -6.751 1.00 50.50 112 GLU A CA 1
ATOM 898 C C . GLU A 1 112 ? -24.745 4.172 -6.004 1.00 50.50 112 GLU A C 1
ATOM 900 O O . GLU A 1 112 ? -25.391 5.009 -6.637 1.00 50.50 112 GLU A O 1
ATOM 905 N N . ASP A 1 113 ? -24.643 4.231 -4.677 1.00 45.28 113 ASP A N 1
ATOM 906 C CA . ASP A 1 113 ? -25.334 5.243 -3.894 1.00 45.28 113 ASP A CA 1
ATOM 907 C C . ASP A 1 113 ? -24.341 6.318 -3.453 1.00 45.28 113 ASP A C 1
ATOM 909 O O . ASP A 1 113 ? -23.563 6.122 -2.523 1.00 45.28 113 ASP A O 1
ATOM 913 N N . ASN A 1 114 ? -24.428 7.510 -4.056 1.00 45.62 114 ASN A N 1
ATOM 914 C CA . ASN A 1 114 ? -23.822 8.771 -3.582 1.00 45.62 114 ASN A CA 1
ATOM 915 C C . ASN A 1 114 ? -24.315 9.196 -2.169 1.00 45.62 114 ASN A C 1
ATOM 917 O O . ASN A 1 114 ? -24.345 10.380 -1.831 1.00 45.62 114 ASN A O 1
ATOM 921 N N . SER A 1 115 ? -24.761 8.244 -1.351 1.00 46.69 115 SER A N 1
ATOM 922 C CA . SER A 1 115 ? -25.133 8.403 0.042 1.00 46.69 115 SER A CA 1
ATOM 923 C C . SER A 1 115 ? -23.933 8.066 0.929 1.00 46.69 115 SER A C 1
ATOM 925 O O . SER A 1 115 ? -23.158 7.157 0.642 1.00 46.69 115 SER A O 1
ATOM 927 N N . ASP A 1 116 ? -23.788 8.769 2.051 1.00 52.81 116 ASP A N 1
ATOM 928 C CA . ASP A 1 116 ? -22.755 8.488 3.060 1.00 52.81 116 ASP A CA 1
ATOM 929 C C . ASP A 1 116 ? -22.872 7.076 3.693 1.00 52.81 116 ASP A C 1
ATOM 931 O O . ASP A 1 116 ? -22.039 6.703 4.523 1.00 52.81 116 ASP A O 1
ATOM 935 N N . SER A 1 117 ? -23.885 6.280 3.323 1.00 52.78 117 SER A N 1
ATOM 936 C CA . SER A 1 117 ? -24.112 4.909 3.783 1.00 52.78 117 SER A CA 1
ATOM 937 C C . SER A 1 117 ? -23.927 3.904 2.648 1.00 52.78 117 SER A C 1
ATOM 939 O O . SER A 1 117 ? -24.863 3.555 1.937 1.00 52.78 117 SER A O 1
ATOM 941 N N . ILE A 1 118 ? -22.706 3.408 2.519 1.00 58.03 118 ILE A N 1
ATOM 942 C CA . ILE A 1 118 ? -22.391 2.226 1.719 1.00 58.03 118 ILE A CA 1
ATOM 943 C C . ILE A 1 118 ? -22.876 0.994 2.478 1.00 58.03 118 ILE A C 1
ATOM 945 O O . ILE A 1 118 ? -22.433 0.775 3.610 1.00 58.03 118 ILE A O 1
ATOM 949 N N . ASP A 1 119 ? -23.725 0.164 1.866 1.00 69.56 119 ASP A N 1
ATOM 950 C CA . ASP A 1 119 ? -23.946 -1.194 2.369 1.00 69.56 119 ASP A CA 1
ATOM 951 C C . ASP A 1 119 ? -22.778 -2.083 1.928 1.00 69.56 119 ASP A C 1
ATOM 953 O O . ASP A 1 119 ? -22.806 -2.766 0.908 1.00 69.56 119 ASP A O 1
ATOM 957 N N . SER A 1 120 ? -21.691 -2.017 2.694 1.00 75.50 120 SER A N 1
ATOM 958 C CA . SER A 1 120 ? -20.469 -2.791 2.462 1.00 75.50 120 SER A CA 1
ATOM 959 C C . SER A 1 120 ? -20.563 -4.211 3.025 1.00 75.50 120 SER A C 1
ATOM 961 O O . SER A 1 120 ? -19.642 -5.006 2.829 1.00 75.50 120 SER A O 1
ATOM 963 N N . ASN A 1 121 ? -21.672 -4.574 3.683 1.00 82.81 121 ASN A N 1
ATOM 964 C CA . ASN A 1 121 ? -21.834 -5.899 4.280 1.00 82.81 121 ASN A CA 1
ATOM 965 C C . ASN A 1 121 ? -21.760 -7.033 3.245 1.00 82.81 121 ASN A C 1
ATOM 967 O O . ASN A 1 121 ? -20.991 -7.965 3.484 1.00 82.81 121 ASN A O 1
ATOM 971 N N . PRO A 1 122 ? -22.433 -6.965 2.074 1.00 84.12 122 PRO A N 1
ATOM 972 C CA . PRO A 1 122 ? -22.334 -8.021 1.066 1.00 84.12 122 PRO A CA 1
ATOM 973 C C . PRO A 1 122 ? -20.900 -8.223 0.563 1.00 84.12 122 PRO A C 1
ATOM 975 O O . PRO A 1 122 ? -20.481 -9.354 0.314 1.00 84.12 122 PRO A O 1
ATOM 978 N N . LEU A 1 123 ? -20.118 -7.141 0.466 1.00 86.31 123 LEU A N 1
ATOM 979 C CA . LEU A 1 123 ? -18.700 -7.207 0.111 1.00 86.31 123 LEU A CA 1
ATOM 980 C C . LEU A 1 123 ? -17.897 -7.956 1.184 1.00 86.31 123 LEU A C 1
ATOM 982 O O . LEU A 1 123 ? -17.111 -8.848 0.859 1.00 86.31 123 LEU A O 1
ATOM 986 N N . PHE A 1 124 ? -18.079 -7.611 2.460 1.00 88.31 124 PHE A N 1
ATOM 987 C CA . PHE A 1 124 ? -17.363 -8.257 3.563 1.00 88.31 124 PHE A CA 1
ATOM 988 C C . PHE A 1 124 ? -17.758 -9.728 3.730 1.00 88.31 124 PHE A C 1
ATOM 990 O O . PHE A 1 124 ? -16.893 -10.574 3.974 1.00 88.31 124 PHE A O 1
ATOM 997 N N . GLU A 1 125 ? -19.035 -10.057 3.550 1.00 88.50 125 GLU A N 1
ATOM 998 C CA . GLU A 1 125 ? -19.525 -11.437 3.540 1.00 88.50 125 GLU A CA 1
ATOM 999 C C . GLU A 1 125 ? -18.941 -12.228 2.367 1.00 88.50 125 GLU A C 1
ATOM 1001 O O . GLU A 1 125 ? -18.436 -13.336 2.562 1.00 88.50 125 GLU A O 1
ATOM 1006 N N . GLY A 1 126 ? -18.935 -11.643 1.165 1.00 88.19 126 GLY A N 1
ATOM 1007 C CA . GLY A 1 126 ? -18.334 -12.237 -0.027 1.00 88.19 126 GLY A CA 1
ATOM 1008 C C . GLY A 1 126 ? -16.843 -12.525 0.156 1.00 88.19 126 GLY A C 1
ATOM 1009 O O . GLY A 1 126 ? -16.399 -13.647 -0.091 1.00 88.19 126 GLY A O 1
ATOM 1010 N N . LEU A 1 127 ? -16.083 -11.552 0.671 1.00 90.31 127 LEU A N 1
ATOM 1011 C CA . LEU A 1 127 ? -14.656 -11.712 0.962 1.00 90.31 127 LEU A CA 1
ATOM 1012 C C . LEU A 1 127 ? -14.416 -12.787 2.033 1.00 90.31 127 LEU A C 1
ATOM 1014 O O . LEU A 1 127 ? -13.556 -13.648 1.858 1.00 90.31 127 LEU A O 1
ATOM 1018 N N . SER A 1 128 ? -15.195 -12.778 3.119 1.00 91.56 128 SER A N 1
ATOM 1019 C CA . SER A 1 128 ? -15.083 -13.773 4.197 1.00 91.56 128 SER A CA 1
ATOM 1020 C C . SER A 1 128 ? -15.378 -15.186 3.696 1.00 91.56 128 SER A C 1
ATOM 1022 O O . SER A 1 128 ? -14.672 -16.126 4.053 1.00 91.56 128 SER A O 1
ATOM 1024 N N . LYS A 1 129 ? -16.385 -15.336 2.827 1.00 91.12 129 LYS A N 1
ATOM 1025 C CA . LYS A 1 129 ? -16.737 -16.613 2.201 1.00 91.12 129 LYS A CA 1
ATOM 1026 C C . LYS A 1 129 ? -15.645 -17.101 1.248 1.00 91.12 129 LYS A C 1
ATOM 1028 O O . LYS A 1 129 ? -15.306 -18.279 1.284 1.00 91.12 129 LYS A O 1
ATOM 1033 N N . ALA A 1 130 ? -15.087 -16.211 0.427 1.00 90.56 130 ALA A N 1
ATOM 1034 C CA . ALA A 1 130 ? -13.996 -16.543 -0.491 1.00 90.56 130 ALA A CA 1
ATOM 1035 C C . ALA A 1 130 ? -12.715 -16.965 0.250 1.00 90.56 130 ALA A C 1
ATOM 1037 O O . ALA A 1 130 ? -11.960 -17.796 -0.245 1.00 90.56 130 ALA A O 1
ATOM 1038 N N . CYS A 1 131 ? -12.489 -16.427 1.450 1.00 92.88 131 CYS A N 1
ATOM 1039 C CA . CYS A 1 131 ? -11.283 -16.659 2.243 1.00 92.88 131 CYS A CA 1
ATOM 1040 C C . CYS A 1 131 ? -11.459 -17.708 3.355 1.00 92.88 131 CYS A C 1
ATOM 1042 O O . CYS A 1 131 ? -10.629 -17.773 4.260 1.00 92.88 131 CYS A O 1
ATOM 1044 N N . VAL A 1 132 ? -12.516 -18.530 3.320 1.00 92.81 132 VAL A N 1
ATOM 1045 C CA . VAL A 1 132 ? -12.843 -19.473 4.409 1.00 92.81 132 VAL A CA 1
ATOM 1046 C C . VAL A 1 132 ? -11.746 -20.516 4.671 1.00 92.81 132 VAL A C 1
ATOM 1048 O O . VAL A 1 132 ? -11.586 -20.976 5.799 1.00 92.81 132 VAL A O 1
ATOM 1051 N N . GLU A 1 133 ? -10.969 -20.874 3.645 1.00 92.56 133 GLU A N 1
ATOM 1052 C CA . GLU A 1 133 ? -9.865 -21.837 3.754 1.00 92.56 133 GLU A CA 1
ATOM 1053 C C . GLU A 1 133 ? -8.575 -21.215 4.315 1.00 92.56 133 GLU A C 1
ATOM 1055 O O . GLU A 1 133 ? -7.646 -21.932 4.692 1.00 92.56 133 GLU A O 1
ATOM 1060 N N . ILE A 1 134 ? -8.507 -19.883 4.415 1.00 93.25 134 ILE A N 1
ATOM 1061 C CA . ILE A 1 134 ? -7.350 -19.187 4.974 1.00 93.25 134 ILE A CA 1
ATOM 1062 C C . ILE A 1 134 ? -7.402 -19.278 6.503 1.00 93.25 134 ILE A C 1
ATOM 1064 O O . ILE A 1 134 ? -8.305 -18.759 7.163 1.00 93.25 134 ILE A O 1
ATOM 1068 N N . ALA A 1 135 ? -6.387 -19.914 7.088 1.00 92.50 135 ALA A N 1
ATOM 1069 C CA . ALA A 1 135 ? -6.311 -20.133 8.527 1.00 92.50 135 ALA A CA 1
ATOM 1070 C C . ALA A 1 135 ? -6.359 -18.813 9.322 1.00 92.50 135 ALA A C 1
ATOM 1072 O O . ALA A 1 135 ? -5.498 -17.939 9.193 1.00 92.50 135 ALA A O 1
ATOM 1073 N N . GLY A 1 136 ? -7.364 -18.698 10.192 1.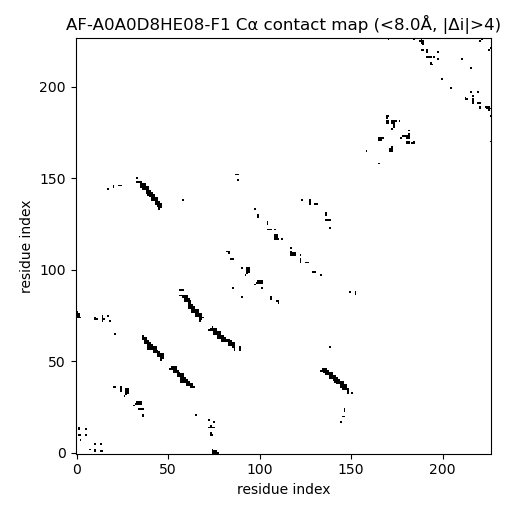00 92.94 136 GLY A N 1
ATOM 1074 C CA . GLY A 1 136 ? -7.556 -17.524 11.044 1.00 92.94 136 GLY A CA 1
ATOM 1075 C C . GLY A 1 136 ? -8.065 -16.286 10.304 1.00 92.94 136 GLY A C 1
ATOM 1076 O O . GLY A 1 136 ? -8.002 -15.198 10.877 1.00 92.94 136 GLY A O 1
ATOM 1077 N N . PHE A 1 137 ? -8.550 -16.428 9.063 1.00 95.50 137 PHE A N 1
ATOM 1078 C CA . PHE A 1 137 ? -9.097 -15.302 8.320 1.00 95.50 137 PHE A CA 1
ATOM 1079 C C . PHE A 1 137 ? -10.355 -14.743 8.987 1.00 95.50 137 PHE A C 1
ATOM 1081 O O . PHE A 1 137 ? -11.303 -15.469 9.282 1.00 95.50 137 PHE A O 1
ATOM 1088 N N . ALA A 1 138 ? -10.362 -13.436 9.220 1.00 95.88 138 ALA A N 1
ATOM 1089 C CA . ALA A 1 138 ? -11.505 -12.709 9.751 1.00 95.88 138 ALA A CA 1
ATOM 1090 C C . ALA A 1 138 ? -11.447 -11.245 9.323 1.00 95.88 138 ALA A C 1
ATOM 1092 O O . ALA A 1 138 ? -10.369 -10.652 9.285 1.00 95.88 138 ALA A O 1
ATOM 1093 N N . ILE A 1 139 ? -12.606 -10.641 9.084 1.00 95.56 139 ILE A N 1
ATOM 1094 C CA . ILE A 1 139 ? -12.744 -9.193 8.917 1.00 95.56 139 ILE A CA 1
ATOM 1095 C C . ILE A 1 139 ? -13.163 -8.609 10.265 1.00 95.56 139 ILE A C 1
ATOM 1097 O O . ILE A 1 139 ? -14.114 -9.089 10.883 1.00 95.56 139 ILE A O 1
ATOM 1101 N N . LYS A 1 140 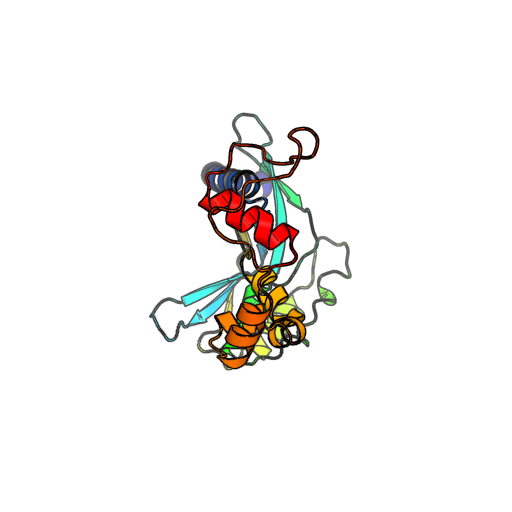? -12.411 -7.625 10.764 1.00 94.75 140 LYS A N 1
ATOM 1102 C CA . LYS A 1 140 ? -12.625 -7.027 12.085 1.00 94.75 140 LYS A CA 1
ATOM 1103 C C . LYS A 1 140 ? -13.039 -5.553 11.982 1.00 94.75 140 LYS A C 1
ATOM 1105 O O . LYS A 1 140 ? -12.287 -4.794 11.352 1.00 94.75 140 LYS A O 1
ATOM 1110 N N . PRO A 1 141 ? -14.090 -5.138 12.729 1.00 92.25 141 PRO A N 1
ATOM 1111 C CA . PRO A 1 141 ? -14.597 -3.769 12.752 1.00 92.25 141 PRO A CA 1
ATOM 1112 C C . PRO A 1 141 ? -13.532 -2.802 13.222 1.00 92.25 141 PRO A C 1
ATOM 1114 O O . PRO A 1 141 ? -13.136 -2.788 14.393 1.00 92.25 141 PRO A O 1
ATOM 1117 N N . ARG A 1 142 ? -13.033 -2.001 12.280 1.00 92.25 142 ARG A N 1
ATOM 1118 C CA . ARG A 1 142 ? -11.999 -1.005 12.546 1.00 92.25 142 ARG A CA 1
ATOM 1119 C C . ARG A 1 142 ? -11.931 0.028 11.433 1.00 92.25 142 ARG A C 1
ATOM 1121 O O . ARG A 1 142 ? -11.744 -0.310 10.271 1.00 92.25 142 ARG A O 1
ATOM 1128 N N . ILE A 1 143 ? -11.986 1.297 11.824 1.00 90.19 143 ILE A N 1
ATOM 1129 C CA . ILE A 1 143 ? -11.788 2.437 10.930 1.00 90.19 143 ILE A CA 1
ATOM 1130 C C . ILE A 1 143 ? -10.525 3.172 11.368 1.00 90.19 143 ILE A C 1
ATOM 1132 O O . ILE A 1 143 ? -10.367 3.497 12.548 1.00 90.19 143 ILE A O 1
ATOM 1136 N N . VAL A 1 144 ? -9.599 3.406 10.440 1.00 92.75 144 VAL A N 1
ATOM 1137 C CA . VAL A 1 144 ? -8.347 4.124 10.723 1.00 92.75 144 VAL A CA 1
ATOM 1138 C C . VAL A 1 144 ? -8.000 5.086 9.600 1.00 92.75 144 VAL A C 1
ATOM 1140 O O . VAL A 1 144 ? -8.217 4.794 8.434 1.00 92.75 144 VAL A O 1
ATOM 1143 N N . ILE A 1 145 ? -7.400 6.220 9.950 1.00 93.31 145 ILE A N 1
ATOM 1144 C CA . ILE A 1 145 ? -6.687 7.065 8.990 1.00 93.31 145 ILE A CA 1
ATOM 1145 C C . ILE A 1 145 ? -5.204 6.749 9.136 1.00 93.31 145 ILE A C 1
ATOM 1147 O O . ILE A 1 145 ? -4.693 6.680 10.257 1.00 93.31 145 ILE A O 1
ATOM 1151 N N . GLY A 1 146 ? -4.516 6.538 8.022 1.00 94.88 146 GLY A N 1
ATOM 1152 C CA . GLY A 1 146 ? -3.116 6.145 8.045 1.00 94.88 146 GLY A CA 1
ATOM 1153 C C . GLY A 1 146 ? -2.413 6.346 6.716 1.00 94.88 146 GLY A C 1
ATOM 1154 O O . GLY A 1 146 ? -3.034 6.635 5.693 1.00 94.88 146 GLY A O 1
ATOM 1155 N N . ASN A 1 147 ? -1.090 6.189 6.760 1.00 94.38 147 ASN A N 1
ATOM 1156 C CA . ASN A 1 147 ? -0.270 6.176 5.561 1.00 94.38 147 ASN A CA 1
ATOM 1157 C C . ASN A 1 147 ? -0.164 4.749 5.027 1.00 94.38 147 ASN A C 1
ATOM 1159 O O . ASN A 1 147 ? 0.495 3.908 5.636 1.00 94.38 147 ASN A O 1
ATOM 1163 N N . PHE A 1 148 ? -0.789 4.508 3.883 1.00 91.38 148 PHE A N 1
ATOM 1164 C CA . PHE A 1 148 ? -0.708 3.268 3.128 1.00 91.38 148 PHE A CA 1
ATOM 1165 C C . PHE A 1 148 ? -0.031 3.585 1.800 1.00 91.38 148 PHE A C 1
ATOM 1167 O O . PHE A 1 148 ? -0.471 4.454 1.050 1.00 91.38 148 PHE A O 1
ATOM 1174 N N . SER A 1 149 ? 1.090 2.921 1.537 1.00 82.31 149 SER A N 1
ATOM 1175 C CA . SER A 1 149 ? 1.818 3.075 0.285 1.00 82.31 149 SER A CA 1
ATOM 1176 C C . SER A 1 149 ? 1.844 1.747 -0.436 1.00 82.31 149 SER A C 1
ATOM 1178 O O . SER A 1 149 ? 2.281 0.736 0.114 1.00 82.31 149 SER A O 1
ATOM 1180 N N . TYR A 1 150 ? 1.403 1.792 -1.685 1.00 71.75 150 TYR A N 1
ATOM 1181 C CA . TYR A 1 150 ? 1.368 0.655 -2.589 1.00 71.75 150 TYR A CA 1
ATOM 1182 C C . TYR A 1 150 ? 2.379 0.811 -3.719 1.00 71.75 150 TYR A C 1
ATOM 1184 O O . TYR A 1 150 ? 2.209 0.181 -4.748 1.00 71.75 150 TYR A O 1
ATOM 1192 N N . ALA A 1 151 ? 3.424 1.634 -3.550 1.00 61.97 151 ALA A N 1
ATOM 1193 C CA . ALA A 1 151 ? 4.311 2.076 -4.636 1.00 61.97 151 ALA A CA 1
ATOM 1194 C C . ALA A 1 151 ? 4.851 0.949 -5.535 1.00 61.97 151 ALA A C 1
ATOM 1196 O O . ALA A 1 151 ? 5.096 1.168 -6.715 1.00 61.97 151 ALA A O 1
ATOM 1197 N N . LYS A 1 152 ? 5.016 -0.262 -4.991 1.00 67.62 152 LYS A N 1
ATOM 1198 C CA . LYS A 1 152 ? 5.489 -1.422 -5.752 1.00 67.62 152 LYS A CA 1
ATOM 1199 C C . LYS A 1 152 ? 4.405 -2.087 -6.600 1.00 67.62 152 LYS A C 1
ATOM 1201 O O . LYS A 1 152 ? 4.741 -2.654 -7.624 1.00 67.62 152 LYS A O 1
ATOM 1206 N N . LEU A 1 153 ? 3.131 -2.042 -6.206 1.00 71.69 153 LEU A N 1
ATOM 1207 C CA . LEU A 1 153 ? 2.077 -2.780 -6.904 1.00 71.69 153 LEU A CA 1
ATOM 1208 C C . LEU A 1 153 ? 1.809 -2.243 -8.320 1.00 71.69 153 LEU A C 1
ATOM 1210 O O . LEU A 1 153 ? 1.755 -3.070 -9.218 1.00 71.69 153 LEU A O 1
ATOM 1214 N N . PRO A 1 154 ? 1.725 -0.922 -8.583 1.00 71.19 154 PRO A N 1
ATOM 1215 C CA . PRO A 1 154 ? 1.656 -0.416 -9.954 1.00 71.19 154 PRO A CA 1
ATOM 1216 C C . PRO A 1 154 ? 2.838 -0.866 -10.815 1.00 71.19 154 PRO A C 1
ATOM 1218 O O . PRO A 1 154 ? 2.631 -1.239 -11.956 1.00 71.19 154 PRO A O 1
ATOM 1221 N N . MET A 1 155 ? 4.052 -0.905 -10.257 1.00 74.62 155 MET A N 1
ATOM 1222 C CA . MET A 1 155 ? 5.240 -1.410 -10.958 1.00 74.62 155 MET A CA 1
ATOM 1223 C C . MET A 1 155 ? 5.143 -2.917 -11.239 1.00 74.62 155 MET A C 1
ATOM 1225 O O . MET A 1 155 ? 5.504 -3.361 -12.319 1.00 74.62 155 MET A O 1
ATOM 1229 N N . VAL A 1 156 ? 4.629 -3.711 -10.294 1.00 77.00 156 VAL A N 1
ATOM 1230 C CA . VAL A 1 156 ? 4.375 -5.148 -10.503 1.00 77.00 156 VAL A CA 1
ATOM 1231 C C . VAL A 1 156 ? 3.324 -5.358 -11.591 1.00 77.00 156 VAL A C 1
ATOM 1233 O O . VAL A 1 156 ? 3.546 -6.156 -12.490 1.00 77.00 156 VAL A O 1
ATOM 1236 N N . LEU A 1 157 ? 2.215 -4.617 -11.545 1.00 76.38 157 LEU A N 1
ATOM 1237 C CA . LEU A 1 157 ? 1.151 -4.700 -12.548 1.00 76.38 157 LEU A CA 1
ATOM 1238 C C . LEU A 1 157 ? 1.634 -4.253 -13.935 1.00 76.38 157 LEU A C 1
ATOM 1240 O O . LEU A 1 157 ? 1.259 -4.863 -14.932 1.00 76.38 157 LEU A O 1
ATOM 1244 N N . ASP A 1 158 ? 2.485 -3.228 -14.004 1.00 81.12 158 ASP A N 1
ATOM 1245 C CA . ASP A 1 158 ? 3.114 -2.763 -15.244 1.00 81.12 158 ASP A CA 1
ATOM 1246 C C . ASP A 1 158 ? 3.980 -3.869 -15.870 1.00 81.12 158 ASP A C 1
ATOM 1248 O O . ASP A 1 158 ? 3.793 -4.217 -17.039 1.00 81.12 158 ASP A O 1
ATOM 1252 N N . LEU A 1 159 ? 4.823 -4.519 -15.057 1.00 83.44 159 LEU A N 1
ATOM 1253 C CA . LEU A 1 159 ? 5.629 -5.669 -15.476 1.00 83.44 159 LEU A CA 1
ATOM 1254 C C . LEU A 1 159 ? 4.767 -6.865 -15.911 1.00 83.44 159 LEU A C 1
ATOM 1256 O O . LEU A 1 159 ? 5.048 -7.469 -16.944 1.00 83.44 159 LEU A O 1
ATOM 1260 N N . GLU A 1 160 ? 3.715 -7.202 -15.157 1.00 82.94 160 GLU A N 1
ATOM 1261 C CA . GLU A 1 160 ? 2.793 -8.295 -15.501 1.00 82.94 160 GLU A CA 1
ATOM 1262 C C . GLU A 1 160 ? 2.058 -8.028 -16.821 1.00 82.94 160 GLU A C 1
ATOM 1264 O O . GLU A 1 160 ? 1.919 -8.934 -17.641 1.00 82.94 160 GLU A O 1
ATOM 1269 N N . SER A 1 161 ? 1.606 -6.791 -17.046 1.00 86.62 161 SER A N 1
ATOM 1270 C CA . SER A 1 161 ? 0.873 -6.411 -18.260 1.00 86.62 161 SER A CA 1
ATOM 1271 C C . SER A 1 161 ? 1.760 -6.323 -19.504 1.00 86.62 161 SER A C 1
ATOM 1273 O O . SER A 1 161 ? 1.268 -6.481 -20.620 1.00 86.62 161 SER A O 1
ATOM 1275 N N . SER A 1 162 ? 3.065 -6.120 -19.312 1.00 87.69 162 SER A N 1
ATOM 1276 C CA . SER A 1 162 ? 4.043 -5.961 -20.390 1.00 87.69 162 SER A CA 1
ATOM 1277 C C . SER A 1 162 ? 4.854 -7.228 -20.667 1.00 87.69 162 SER A C 1
ATOM 1279 O O . SER A 1 162 ? 5.811 -7.169 -21.436 1.00 87.69 162 SER A O 1
ATOM 1281 N N . LEU A 1 163 ? 4.501 -8.373 -20.071 1.00 88.00 163 LEU A N 1
ATOM 1282 C CA . LEU A 1 163 ? 5.324 -9.586 -20.103 1.00 88.00 163 LEU A CA 1
ATOM 1283 C C . LEU A 1 163 ? 5.745 -9.997 -21.522 1.00 88.00 163 LEU A C 1
ATOM 1285 O O . LEU A 1 163 ? 6.924 -10.252 -21.749 1.00 88.00 163 LEU A O 1
ATOM 1289 N N . ASP A 1 164 ? 4.821 -9.992 -22.485 1.00 88.62 164 ASP A N 1
ATOM 1290 C CA . ASP A 1 164 ? 5.119 -10.359 -23.876 1.00 88.62 164 ASP A CA 1
ATOM 1291 C C . ASP A 1 164 ? 6.150 -9.416 -24.518 1.00 88.62 164 ASP A C 1
ATOM 1293 O O . ASP A 1 164 ? 7.065 -9.863 -25.211 1.00 88.62 164 ASP A O 1
ATOM 1297 N N . ALA A 1 165 ? 6.049 -8.111 -24.246 1.00 89.75 165 ALA A N 1
ATOM 1298 C CA . ALA A 1 165 ? 7.004 -7.117 -24.730 1.00 89.75 165 ALA A CA 1
ATOM 1299 C C . ALA A 1 165 ? 8.372 -7.258 -24.044 1.00 89.75 165 ALA A C 1
ATOM 1301 O O . ALA A 1 165 ? 9.407 -7.115 -24.695 1.00 89.75 165 ALA A O 1
ATOM 1302 N N . LEU A 1 166 ? 8.384 -7.574 -22.744 1.00 89.25 166 LEU A N 1
ATOM 1303 C CA . LEU A 1 166 ? 9.614 -7.806 -21.986 1.00 89.25 166 LEU A CA 1
ATOM 1304 C C . LEU A 1 166 ? 10.346 -9.058 -22.496 1.00 89.25 166 LEU A C 1
ATOM 1306 O O . LEU A 1 166 ? 11.560 -9.020 -22.669 1.00 89.25 166 LEU A O 1
ATOM 1310 N N . VAL A 1 167 ? 9.615 -10.140 -22.789 1.00 87.12 167 VAL A N 1
ATOM 1311 C CA . VAL A 1 167 ? 10.168 -11.386 -23.351 1.00 87.12 167 VAL A CA 1
ATOM 1312 C C . VAL A 1 167 ? 10.685 -11.184 -24.776 1.00 87.12 167 VAL A C 1
ATOM 1314 O O . VAL A 1 167 ? 11.709 -11.752 -25.141 1.00 87.12 167 VAL A O 1
ATOM 1317 N N . ALA A 1 168 ? 10.018 -10.355 -25.582 1.00 89.88 168 ALA A N 1
ATOM 1318 C CA . ALA A 1 168 ? 10.464 -10.039 -26.939 1.00 89.88 168 ALA A CA 1
ATOM 1319 C C . ALA A 1 168 ? 11.711 -9.131 -26.992 1.00 89.88 168 ALA A C 1
ATOM 1321 O O . ALA A 1 168 ? 12.281 -8.939 -28.065 1.00 89.88 168 ALA A O 1
ATOM 1322 N N . SER A 1 169 ? 12.132 -8.547 -25.866 1.00 90.88 169 SER A N 1
ATOM 1323 C CA . SER A 1 169 ? 13.301 -7.672 -25.803 1.00 90.88 169 SER A CA 1
ATOM 1324 C C . SER A 1 169 ? 14.589 -8.471 -25.610 1.00 90.88 169 SER A C 1
ATOM 1326 O O . SER A 1 169 ? 14.815 -9.072 -24.556 1.00 90.88 169 SER A O 1
ATOM 1328 N N . ASP A 1 170 ? 15.487 -8.404 -26.595 1.00 89.00 170 ASP A N 1
ATOM 1329 C CA . ASP A 1 170 ? 16.849 -8.941 -26.492 1.00 89.00 170 ASP A CA 1
ATOM 1330 C C . ASP A 1 170 ? 17.596 -8.371 -25.271 1.00 89.00 170 ASP A C 1
ATOM 1332 O O . ASP A 1 170 ? 18.317 -9.098 -24.590 1.00 89.00 170 ASP A O 1
ATOM 1336 N N . LEU A 1 171 ? 17.422 -7.076 -24.961 1.00 88.62 171 LEU A N 1
ATOM 1337 C CA . LEU A 1 171 ? 18.092 -6.425 -23.825 1.00 88.62 171 LEU A CA 1
ATOM 1338 C C . LEU A 1 171 ? 17.691 -7.083 -22.507 1.00 88.62 171 LEU A C 1
ATOM 1340 O O . LEU A 1 171 ? 18.551 -7.493 -21.726 1.00 88.62 171 LEU A O 1
ATOM 1344 N N . ILE A 1 172 ? 16.390 -7.259 -22.293 1.00 90.88 172 ILE A N 1
ATOM 1345 C CA . ILE A 1 172 ? 15.866 -7.879 -21.075 1.00 90.88 172 ILE A CA 1
ATOM 1346 C C . ILE A 1 172 ? 16.253 -9.359 -21.021 1.00 90.88 172 ILE A C 1
ATOM 1348 O O . ILE A 1 172 ? 16.703 -9.838 -19.980 1.00 90.88 172 ILE A O 1
ATOM 1352 N N . SER A 1 173 ? 16.158 -10.068 -22.146 1.00 90.25 173 SER A N 1
ATOM 1353 C CA . SER A 1 173 ? 16.560 -11.475 -22.249 1.00 90.25 173 SER A CA 1
ATOM 1354 C C . SER A 1 173 ? 18.049 -11.680 -21.943 1.00 90.25 173 SER A C 1
ATOM 1356 O O . SER A 1 173 ? 18.414 -12.626 -21.244 1.00 90.25 173 SER A O 1
ATOM 1358 N N . SER A 1 174 ? 18.916 -10.756 -22.372 1.00 90.75 174 SER A N 1
ATOM 1359 C CA . SER A 1 174 ? 20.350 -10.784 -22.059 1.00 90.75 174 SER A CA 1
ATOM 1360 C C . SER A 1 174 ? 20.635 -10.564 -20.572 1.00 90.75 174 SER A C 1
ATOM 1362 O O . SER A 1 174 ? 21.461 -11.271 -19.994 1.00 90.75 174 SER A O 1
ATOM 1364 N N . LEU A 1 175 ? 19.905 -9.646 -19.924 1.00 90.12 175 LEU A N 1
ATOM 1365 C CA . LEU A 1 175 ? 19.979 -9.420 -18.477 1.00 90.12 175 LEU A CA 1
ATOM 1366 C C . LEU A 1 175 ? 19.484 -10.643 -17.697 1.00 90.12 175 LEU A C 1
ATOM 1368 O O . LEU A 1 175 ? 20.006 -10.940 -16.623 1.00 90.12 175 LEU A O 1
ATOM 1372 N N . ALA A 1 176 ? 18.515 -11.375 -18.253 1.00 89.75 176 ALA A N 1
ATOM 1373 C CA . ALA A 1 176 ? 18.040 -12.647 -17.718 1.00 89.75 176 ALA A CA 1
ATOM 1374 C C . ALA A 1 176 ? 19.001 -13.826 -17.985 1.00 89.75 176 ALA A C 1
ATOM 1376 O O . ALA A 1 176 ? 18.780 -14.918 -17.462 1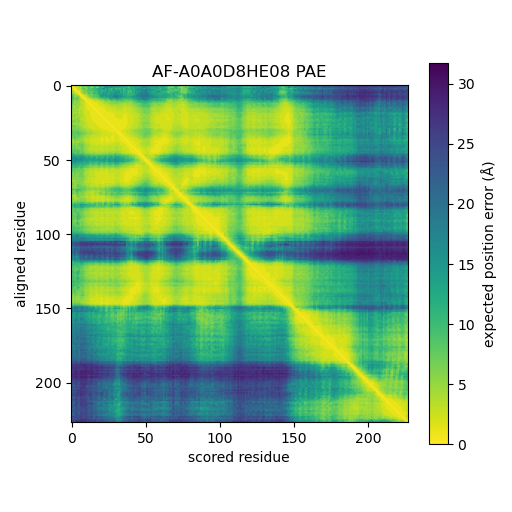.00 89.75 176 ALA A O 1
ATOM 1377 N N . GLY A 1 177 ? 20.084 -13.612 -18.743 1.00 90.31 177 GLY A N 1
ATOM 1378 C CA . GLY A 1 177 ? 21.151 -14.588 -18.966 1.00 90.31 177 GLY A CA 1
ATOM 1379 C C . GLY A 1 177 ? 21.084 -15.349 -20.291 1.00 90.31 177 GLY A C 1
ATOM 1380 O O . GLY A 1 177 ? 21.831 -16.315 -20.450 1.00 90.31 177 GLY A O 1
ATOM 1381 N N . ASP A 1 178 ? 20.238 -14.946 -21.246 1.00 92.94 178 ASP A N 1
ATOM 1382 C CA . ASP A 1 178 ? 20.241 -15.546 -22.583 1.00 92.94 178 ASP A CA 1
ATOM 1383 C C . ASP A 1 178 ? 21.494 -15.137 -23.374 1.00 92.94 178 ASP A C 1
ATOM 1385 O O . ASP A 1 178 ? 21.684 -13.973 -23.742 1.00 92.94 178 ASP A O 1
ATOM 1389 N N . SER A 1 179 ? 22.360 -16.114 -23.655 1.00 91.75 179 SER A N 1
ATOM 1390 C CA . SER A 1 179 ? 23.634 -15.885 -24.340 1.00 91.75 179 SER A CA 1
ATOM 1391 C C . SER A 1 179 ? 23.453 -15.427 -25.786 1.00 91.75 179 SER A C 1
ATOM 1393 O O . SER A 1 179 ? 24.252 -14.626 -26.265 1.00 91.75 179 SER A O 1
ATOM 1395 N N . ASN A 1 180 ? 22.400 -15.887 -26.470 1.00 90.88 180 ASN A N 1
ATOM 1396 C CA . ASN A 1 180 ? 22.143 -15.517 -27.864 1.00 90.88 180 ASN A CA 1
ATOM 1397 C C . ASN A 1 180 ? 21.713 -14.049 -27.978 1.00 90.88 180 ASN A C 1
ATOM 1399 O O . ASN A 1 180 ? 22.254 -13.310 -28.799 1.00 90.88 180 ASN A O 1
ATOM 1403 N N . SER A 1 181 ? 20.798 -13.602 -27.114 1.00 89.19 181 SER A N 1
ATOM 1404 C CA . SER A 1 181 ? 20.392 -12.194 -27.024 1.00 89.19 181 SER A CA 1
ATOM 1405 C C . SER A 1 181 ? 21.568 -11.288 -26.658 1.00 89.19 181 SER A C 1
ATOM 1407 O O . SER A 1 181 ? 21.726 -10.202 -27.212 1.00 89.19 181 SER A O 1
ATOM 1409 N N . LEU A 1 182 ? 22.442 -11.752 -25.762 1.00 87.94 182 LEU A N 1
ATOM 1410 C CA . LEU A 1 182 ? 23.644 -11.023 -25.365 1.00 87.94 182 LEU A CA 1
ATOM 1411 C C . LEU A 1 182 ? 24.648 -10.875 -26.522 1.00 87.94 182 LEU A C 1
ATOM 1413 O O . LEU A 1 182 ? 25.238 -9.807 -26.694 1.00 87.94 182 LEU A O 1
ATOM 1417 N N . GLU A 1 183 ? 24.834 -11.911 -27.341 1.00 87.50 183 GLU A N 1
ATOM 1418 C CA . GLU A 1 183 ? 25.644 -11.829 -28.563 1.00 87.50 183 GLU A CA 1
ATOM 1419 C C . GLU A 1 183 ? 25.004 -10.921 -29.624 1.00 87.50 183 GLU A C 1
ATOM 1421 O O . GLU A 1 183 ? 25.708 -10.099 -30.215 1.00 87.50 183 GLU A O 1
ATOM 1426 N N . SER A 1 184 ? 23.681 -11.005 -29.810 1.00 86.56 184 SER A N 1
ATOM 1427 C CA . SER A 1 184 ? 22.898 -10.123 -30.693 1.00 86.56 184 SER A CA 1
ATOM 1428 C C . SER A 1 184 ? 23.099 -8.647 -30.331 1.00 86.56 184 SER A C 1
ATOM 1430 O O . SER A 1 184 ? 23.431 -7.836 -31.195 1.00 86.56 184 SER A O 1
ATOM 1432 N N . LEU A 1 185 ? 22.988 -8.294 -29.045 1.00 83.88 185 LEU A N 1
ATOM 1433 C CA . LEU A 1 185 ? 23.224 -6.929 -28.553 1.00 83.88 185 LEU A CA 1
ATOM 1434 C C . LEU A 1 185 ? 24.662 -6.475 -28.770 1.00 83.88 185 LEU A C 1
ATOM 1436 O O . LEU A 1 185 ? 24.897 -5.386 -29.286 1.00 83.88 185 LEU A O 1
ATOM 1440 N N . ARG A 1 186 ? 25.642 -7.322 -28.437 1.00 80.94 186 ARG A N 1
ATOM 1441 C CA . ARG A 1 186 ? 27.055 -6.986 -28.658 1.00 80.94 186 ARG A CA 1
ATOM 1442 C C . ARG A 1 186 ? 27.367 -6.751 -30.134 1.00 80.94 186 ARG A C 1
ATOM 1444 O O . ARG A 1 186 ? 28.195 -5.900 -30.447 1.00 80.94 186 ARG A O 1
ATOM 1451 N N . GLY A 1 187 ? 26.696 -7.476 -31.027 1.00 78.38 187 GLY A N 1
ATOM 1452 C CA . GLY A 1 187 ? 26.782 -7.282 -32.472 1.00 78.38 187 GLY A CA 1
ATOM 1453 C C . GLY A 1 187 ? 26.140 -5.983 -32.974 1.00 78.38 187 GLY A C 1
ATOM 1454 O O . GLY A 1 187 ? 26.492 -5.530 -34.062 1.00 78.38 187 GLY A O 1
ATOM 1455 N N . ARG A 1 188 ? 25.238 -5.372 -32.192 1.00 75.94 188 ARG A N 1
ATOM 1456 C CA . ARG A 1 188 ? 24.560 -4.104 -32.509 1.00 75.94 188 ARG A CA 1
ATOM 1457 C C . ARG A 1 188 ? 25.340 -2.857 -32.091 1.00 75.94 188 ARG A C 1
ATOM 1459 O O . ARG A 1 188 ? 24.953 -1.760 -32.480 1.00 75.94 188 ARG A O 1
ATOM 1466 N N . HIS A 1 189 ? 26.456 -2.994 -31.369 1.00 67.75 189 HIS A N 1
ATOM 1467 C CA . HIS A 1 189 ? 27.277 -1.833 -31.033 1.00 67.75 189 HIS A CA 1
ATOM 1468 C C . HIS A 1 189 ? 27.908 -1.199 -32.288 1.00 67.75 189 HIS A C 1
ATOM 1470 O O . HIS A 1 189 ? 28.574 -1.892 -33.069 1.00 67.75 189 HIS A O 1
ATOM 1476 N N . PRO A 1 190 ? 27.775 0.128 -32.473 1.00 65.88 190 PRO A N 1
ATOM 1477 C CA . PRO A 1 190 ? 28.523 0.843 -33.491 1.00 65.88 190 PRO A CA 1
ATOM 1478 C C . PRO A 1 190 ? 30.025 0.736 -33.197 1.00 65.88 190 PRO A C 1
ATOM 1480 O O . PRO A 1 190 ? 30.451 0.617 -32.047 1.00 65.88 190 PRO A O 1
ATOM 1483 N N . LYS A 1 191 ? 30.855 0.799 -34.244 1.00 66.44 191 LYS A N 1
ATOM 1484 C CA . LYS A 1 191 ? 32.319 0.859 -34.104 1.00 66.44 191 LYS A CA 1
ATOM 1485 C C . LYS A 1 191 ? 32.746 2.248 -33.624 1.00 66.44 191 LYS A C 1
ATOM 1487 O O . LYS A 1 191 ? 33.324 3.011 -34.390 1.00 66.44 191 LYS A O 1
ATOM 1492 N N . VAL A 1 192 ? 32.433 2.567 -32.378 1.00 65.75 192 VAL A N 1
ATOM 1493 C CA . VAL A 1 192 ? 33.016 3.695 -31.652 1.00 65.75 192 VAL A CA 1
ATOM 1494 C C . VAL A 1 192 ? 34.206 3.140 -30.881 1.00 65.75 192 VAL A C 1
ATOM 1496 O O . VAL A 1 192 ? 34.149 2.027 -30.358 1.00 65.75 192 VAL A O 1
ATOM 1499 N N . THR A 1 193 ? 35.316 3.864 -30.838 1.00 68.19 193 THR A N 1
ATOM 1500 C CA . THR A 1 193 ? 36.468 3.518 -30.005 1.00 68.19 193 THR A CA 1
ATOM 1501 C C . THR A 1 193 ? 36.683 4.612 -28.963 1.00 68.19 193 THR A C 1
ATOM 1503 O O . THR A 1 193 ? 36.437 5.779 -29.226 1.00 68.19 193 THR A O 1
ATOM 1506 N N . LEU A 1 194 ? 37.137 4.254 -27.756 1.00 63.28 194 LEU A N 1
ATOM 1507 C CA . LEU A 1 194 ? 37.417 5.215 -26.672 1.00 63.28 194 LEU A CA 1
ATOM 1508 C C . LEU A 1 194 ? 38.279 6.440 -27.069 1.00 63.28 194 LEU A C 1
ATOM 1510 O O . LEU A 1 194 ? 38.054 7.501 -26.498 1.00 63.28 194 LEU A O 1
ATOM 1514 N N . PRO A 1 195 ? 39.261 6.347 -27.992 1.00 66.75 195 PRO A N 1
ATOM 1515 C CA . PRO A 1 195 ? 40.011 7.517 -28.450 1.00 66.75 195 PRO A CA 1
ATOM 1516 C C . PRO A 1 195 ? 39.331 8.316 -29.573 1.00 66.75 195 PRO A C 1
ATOM 1518 O O . PRO A 1 195 ? 39.935 9.287 -30.033 1.00 66.75 195 PRO A O 1
ATOM 1521 N N . ASP A 1 196 ? 38.143 7.929 -30.054 1.00 65.94 196 ASP A N 1
ATOM 1522 C CA . ASP A 1 196 ? 37.453 8.707 -31.083 1.00 65.94 196 ASP A CA 1
ATOM 1523 C C . ASP A 1 196 ? 37.059 10.076 -30.512 1.00 65.94 196 ASP A C 1
ATOM 1525 O O . ASP A 1 196 ? 36.313 10.142 -29.531 1.00 65.94 196 ASP A O 1
ATOM 1529 N N . PRO A 1 197 ? 37.569 11.181 -31.090 1.00 62.69 197 PRO A N 1
ATOM 1530 C CA . PRO A 1 197 ? 37.267 12.510 -30.592 1.00 62.69 197 PRO A CA 1
ATOM 1531 C C . PRO A 1 197 ? 35.791 12.818 -30.815 1.00 62.69 197 PRO A C 1
ATOM 1533 O O . PRO A 1 197 ? 35.239 12.469 -31.864 1.00 62.69 197 PRO A O 1
ATOM 1536 N N . ASP A 1 198 ? 35.186 13.530 -29.866 1.00 67.69 198 ASP A N 1
ATOM 1537 C CA . ASP A 1 198 ? 33.893 14.150 -30.108 1.00 67.69 198 ASP A CA 1
ATOM 1538 C C . ASP A 1 198 ? 34.010 15.099 -31.312 1.00 67.69 198 ASP A C 1
ATOM 1540 O O . ASP A 1 198 ? 34.940 15.905 -31.420 1.00 67.69 198 ASP A O 1
ATOM 1544 N N . ARG A 1 199 ? 33.103 14.926 -32.272 1.00 71.50 199 ARG A N 1
ATOM 1545 C CA . ARG A 1 199 ? 33.029 15.733 -33.495 1.00 71.50 199 ARG A CA 1
ATOM 1546 C C . ARG A 1 199 ? 31.804 16.637 -33.504 1.00 71.50 199 ARG A C 1
ATOM 1548 O O . ARG A 1 199 ? 31.610 17.350 -34.490 1.00 71.50 199 ARG A O 1
ATOM 1555 N N . GLN A 1 200 ? 30.985 16.591 -32.456 1.00 73.94 200 GLN A N 1
ATOM 1556 C CA . GLN A 1 200 ? 29.810 17.427 -32.329 1.00 73.94 200 GLN A CA 1
ATOM 1557 C C . GLN A 1 200 ? 30.242 18.871 -32.033 1.00 73.94 200 GLN A C 1
ATOM 1559 O O . GLN A 1 200 ? 31.049 19.114 -31.136 1.00 73.94 200 GLN A O 1
ATOM 1564 N N . PRO A 1 201 ? 29.772 19.859 -32.812 1.00 79.81 201 PRO A N 1
ATOM 1565 C CA . PRO A 1 201 ? 30.020 21.259 -32.501 1.00 79.81 201 PRO A CA 1
ATOM 1566 C C . PRO A 1 201 ? 29.410 21.625 -31.137 1.00 79.81 201 PRO A C 1
ATOM 1568 O O . PRO A 1 201 ? 28.284 21.209 -30.872 1.00 79.81 201 PRO A O 1
ATOM 1571 N N . PRO A 1 202 ? 30.048 22.487 -30.320 1.00 76.56 202 PRO A N 1
ATOM 1572 C CA . PRO A 1 202 ? 29.525 22.846 -28.992 1.00 76.56 202 PRO A CA 1
ATOM 1573 C C . PRO A 1 202 ? 28.109 23.445 -28.997 1.00 76.56 202 PRO A C 1
ATOM 1575 O O . PRO A 1 202 ? 27.373 23.355 -28.025 1.00 76.56 202 PRO A O 1
ATOM 1578 N N . GLN A 1 203 ? 27.711 24.081 -30.101 1.00 81.62 203 GLN A N 1
ATOM 1579 C CA . GLN A 1 203 ? 26.365 24.642 -30.286 1.00 81.62 203 GLN A CA 1
ATOM 1580 C C . GLN A 1 203 ? 25.271 23.575 -30.479 1.00 81.62 203 GLN A C 1
ATOM 1582 O O . GLN A 1 203 ? 24.095 23.879 -30.300 1.00 81.62 203 GLN A O 1
ATOM 1587 N N . ASP A 1 204 ? 25.668 22.356 -30.850 1.00 79.88 204 ASP A N 1
ATOM 1588 C CA . ASP A 1 204 ? 24.800 21.204 -31.099 1.00 79.88 204 ASP A CA 1
ATOM 1589 C C . ASP A 1 204 ? 24.935 20.157 -29.971 1.00 79.88 204 ASP A C 1
ATOM 1591 O O . ASP A 1 204 ? 24.431 19.041 -30.081 1.00 79.88 204 ASP A O 1
ATOM 1595 N N . GLU A 1 205 ? 25.625 20.511 -28.879 1.00 76.06 205 GLU A N 1
ATOM 1596 C CA . GLU A 1 205 ? 25.888 19.655 -27.727 1.00 76.06 205 GLU A CA 1
ATOM 1597 C C . GLU A 1 205 ? 24.851 19.881 -26.616 1.00 76.06 205 GLU A C 1
ATOM 1599 O O . GLU A 1 205 ? 24.609 21.001 -26.170 1.00 76.06 205 GLU A O 1
ATOM 1604 N N . PHE A 1 206 ? 24.224 18.794 -26.157 1.00 77.88 206 PHE A N 1
ATOM 1605 C CA . PHE A 1 206 ? 23.167 18.826 -25.134 1.00 77.88 206 PHE A CA 1
ATOM 1606 C C . PHE A 1 206 ? 23.662 18.409 -23.741 1.00 77.88 206 PHE A C 1
ATOM 1608 O O . PHE A 1 206 ? 22.856 18.107 -22.856 1.00 77.88 206 PHE A O 1
ATOM 1615 N N . LEU A 1 207 ? 24.981 18.358 -23.536 1.00 75.62 207 LEU A N 1
ATOM 1616 C CA . LEU A 1 207 ? 25.558 18.007 -22.245 1.00 75.62 207 LEU A CA 1
ATOM 1617 C C . LEU A 1 207 ? 25.431 19.174 -21.264 1.00 75.62 207 LEU A C 1
ATOM 1619 O O . LEU A 1 207 ? 25.779 20.314 -21.554 1.00 75.62 207 LEU A O 1
ATOM 1623 N N . VAL A 1 208 ? 24.913 18.876 -20.071 1.00 78.25 208 VAL A N 1
ATOM 1624 C CA . VAL A 1 208 ? 24.798 19.854 -18.975 1.00 78.25 208 VAL A CA 1
ATOM 1625 C C . VAL A 1 208 ? 26.152 20.066 -18.281 1.00 78.25 208 VAL A C 1
ATOM 1627 O O . VAL A 1 208 ? 26.375 21.107 -17.666 1.00 78.25 208 VAL A O 1
ATOM 1630 N N . LEU A 1 209 ? 27.046 19.076 -18.369 1.00 79.38 209 LEU A N 1
ATOM 1631 C CA . LEU A 1 209 ? 28.387 19.050 -17.785 1.00 79.38 209 LEU A CA 1
ATOM 1632 C C . LEU A 1 209 ? 29.358 18.371 -18.755 1.00 79.38 209 LEU A C 1
ATOM 1634 O O . LEU A 1 209 ? 28.942 17.495 -19.511 1.00 79.38 209 LEU A O 1
ATOM 1638 N N . ASP A 1 210 ? 30.640 18.728 -18.667 1.00 79.94 210 ASP A N 1
ATOM 1639 C CA . ASP A 1 210 ? 31.704 18.098 -19.452 1.00 79.94 210 ASP A CA 1
ATOM 1640 C C . ASP A 1 210 ? 31.742 16.580 -19.211 1.00 79.94 210 ASP A C 1
ATOM 1642 O O . ASP A 1 210 ? 31.725 16.118 -18.065 1.00 79.94 210 ASP A O 1
ATOM 1646 N N . ALA A 1 211 ? 31.837 15.811 -20.295 1.00 80.44 211 ALA A N 1
ATOM 1647 C CA . ALA A 1 211 ? 32.015 14.368 -20.248 1.00 80.44 211 ALA A CA 1
ATOM 1648 C C . ALA A 1 211 ? 33.506 13.997 -20.292 1.00 80.44 211 ALA A C 1
ATOM 1650 O O . ALA A 1 211 ? 34.277 14.521 -21.097 1.00 80.44 211 ALA A O 1
ATOM 1651 N N . ASP A 1 212 ? 33.927 13.059 -19.441 1.00 82.81 212 ASP A N 1
ATOM 1652 C CA . ASP A 1 212 ? 35.231 12.414 -19.613 1.00 82.81 212 ASP A CA 1
ATOM 1653 C C . ASP A 1 212 ? 35.230 11.463 -20.828 1.00 82.81 212 ASP A C 1
ATOM 1655 O O . ASP A 1 212 ? 34.182 11.127 -21.378 1.00 82.81 212 ASP A O 1
ATOM 1659 N N . ALA A 1 213 ? 36.403 10.972 -21.239 1.00 79.75 213 ALA A N 1
ATOM 1660 C CA . ALA A 1 213 ? 36.531 10.126 -22.432 1.00 79.75 213 ALA A CA 1
ATOM 1661 C C . ALA A 1 213 ? 35.654 8.854 -22.404 1.00 79.75 213 ALA A C 1
ATOM 1663 O O . ALA A 1 213 ? 35.201 8.393 -23.451 1.00 79.75 213 ALA A O 1
ATOM 1664 N N . SER A 1 214 ? 35.394 8.280 -21.223 1.00 81.00 214 SER A N 1
ATOM 1665 C CA . SER A 1 214 ? 34.522 7.106 -21.092 1.00 81.00 214 SER A CA 1
ATOM 1666 C C . SER A 1 214 ? 33.043 7.474 -21.210 1.00 81.00 214 SER A C 1
ATOM 1668 O O . SER A 1 214 ? 32.267 6.730 -21.807 1.00 81.00 214 SER A O 1
ATOM 1670 N N . GLN A 1 215 ? 32.662 8.647 -20.709 1.00 85.06 215 GLN A N 1
ATOM 1671 C CA . GLN A 1 215 ? 31.310 9.183 -20.815 1.00 85.06 215 GLN A CA 1
ATOM 1672 C C . GLN A 1 215 ? 31.003 9.623 -22.252 1.00 85.06 215 GLN A C 1
ATOM 1674 O O . GLN A 1 215 ? 29.979 9.211 -22.796 1.00 85.06 215 GLN A O 1
ATOM 1679 N N . SER A 1 216 ? 31.912 10.356 -22.909 1.00 80.69 216 SER A N 1
ATOM 1680 C CA . SER A 1 216 ? 31.784 10.739 -24.325 1.00 80.69 216 SER A CA 1
ATOM 1681 C C . SER A 1 216 ? 31.665 9.517 -25.231 1.00 80.69 216 SER A C 1
ATOM 1683 O O . SER A 1 216 ? 30.856 9.511 -26.154 1.00 80.69 216 SER A O 1
ATOM 1685 N N . TYR A 1 217 ? 32.414 8.448 -24.944 1.00 80.75 217 TYR A N 1
ATOM 1686 C CA . TYR A 1 217 ? 32.280 7.178 -25.656 1.00 80.75 217 TYR A CA 1
ATOM 1687 C C . TYR A 1 217 ? 30.861 6.599 -25.555 1.00 80.75 217 TYR A C 1
ATOM 1689 O O . TYR A 1 217 ? 30.284 6.232 -26.578 1.00 80.75 217 TYR A O 1
ATOM 1697 N N . VAL A 1 218 ? 30.285 6.534 -24.347 1.00 81.12 218 VAL A N 1
ATOM 1698 C CA . VAL A 1 218 ? 28.927 6.000 -24.138 1.00 81.12 218 VAL A CA 1
ATOM 1699 C C . VAL A 1 218 ? 27.890 6.875 -24.837 1.00 81.12 218 VAL A C 1
ATOM 1701 O O . VAL A 1 218 ? 27.030 6.348 -25.536 1.00 81.12 218 VAL A O 1
ATOM 1704 N N . ILE A 1 219 ? 27.999 8.199 -24.710 1.00 80.12 219 ILE A N 1
ATOM 1705 C CA . ILE A 1 219 ? 27.102 9.154 -25.374 1.00 80.12 219 ILE A CA 1
ATOM 1706 C C . ILE A 1 219 ? 27.143 8.957 -26.894 1.00 80.12 219 ILE A C 1
ATOM 1708 O O . ILE A 1 219 ? 26.099 8.774 -27.518 1.00 80.12 219 ILE A O 1
ATOM 1712 N N . ASN A 1 220 ? 28.340 8.906 -27.483 1.00 78.00 220 ASN A N 1
ATOM 1713 C CA . ASN A 1 220 ? 28.519 8.705 -28.921 1.00 78.00 220 ASN A CA 1
ATOM 1714 C C . ASN A 1 220 ? 28.019 7.333 -29.391 1.00 78.00 220 ASN A C 1
ATOM 1716 O O . ASN A 1 220 ? 27.470 7.222 -30.487 1.00 78.00 220 ASN A O 1
ATOM 1720 N N 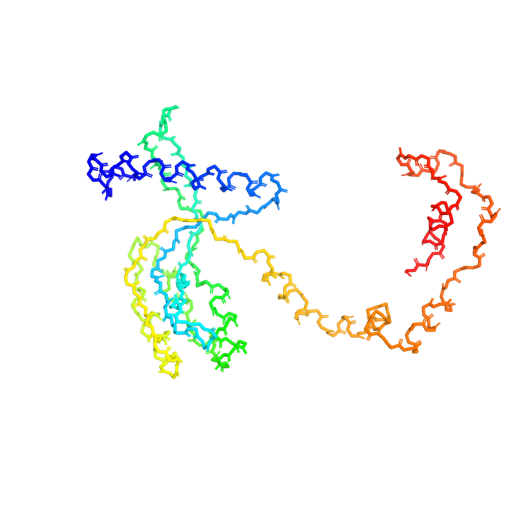. ALA A 1 221 ? 28.170 6.289 -28.573 1.00 79.00 221 ALA A N 1
ATOM 1721 C CA . ALA A 1 221 ? 27.631 4.968 -28.875 1.00 79.00 221 ALA A CA 1
ATOM 1722 C C . ALA A 1 221 ? 26.094 4.972 -28.894 1.00 79.00 221 ALA A C 1
ATOM 1724 O O . ALA A 1 221 ? 25.508 4.459 -29.845 1.00 79.00 221 ALA A O 1
ATOM 1725 N N . VAL A 1 222 ? 25.447 5.594 -27.900 1.00 79.44 222 VAL A N 1
ATOM 1726 C CA . VAL A 1 222 ? 23.978 5.695 -27.815 1.00 79.44 222 VAL A CA 1
ATOM 1727 C C . VAL A 1 222 ? 23.413 6.556 -28.947 1.00 79.44 222 VAL A C 1
ATOM 1729 O O . VAL A 1 222 ? 22.479 6.141 -29.626 1.00 79.44 222 VAL A O 1
ATOM 1732 N N . VAL A 1 223 ? 24.020 7.715 -29.233 1.00 78.06 223 VAL A N 1
ATOM 1733 C CA . VAL A 1 223 ? 23.651 8.552 -30.395 1.00 78.06 223 VAL A CA 1
ATOM 1734 C C . VAL A 1 223 ? 23.828 7.782 -31.710 1.00 78.06 223 VAL A C 1
ATOM 1736 O O . VAL A 1 223 ? 23.033 7.938 -32.635 1.00 78.06 223 VAL A O 1
ATOM 1739 N N . GLY A 1 224 ? 24.834 6.908 -31.784 1.00 75.19 224 GLY A N 1
ATOM 1740 C CA . GLY A 1 224 ? 25.062 5.985 -32.896 1.00 75.19 224 GLY A CA 1
ATOM 1741 C C . GLY A 1 224 ? 24.069 4.818 -32.995 1.00 75.19 224 GLY A C 1
ATOM 1742 O O . GLY A 1 224 ? 24.221 3.999 -33.902 1.00 75.19 224 GLY A O 1
ATOM 1743 N N . GLY A 1 225 ? 23.074 4.736 -32.104 1.00 71.50 225 GLY A N 1
ATOM 1744 C CA . GLY A 1 225 ? 22.031 3.706 -32.097 1.00 71.50 225 GLY A CA 1
ATOM 1745 C C . GLY A 1 225 ? 22.362 2.460 -31.272 1.00 71.50 225 GLY A C 1
ATOM 1746 O O . GLY A 1 225 ? 21.815 1.397 -31.556 1.00 71.50 225 GLY A O 1
ATOM 1747 N N . ALA A 1 226 ? 23.281 2.560 -30.305 1.00 72.81 226 ALA A N 1
ATOM 1748 C CA . ALA A 1 226 ? 23.474 1.517 -29.299 1.00 72.81 226 ALA A CA 1
ATOM 1749 C C . ALA A 1 226 ? 22.405 1.604 -28.196 1.00 72.81 226 ALA A C 1
ATOM 1751 O O . ALA A 1 226 ? 22.108 2.704 -27.729 1.00 72.81 226 ALA A O 1
ATOM 1752 N N . ASP A 1 227 ? 21.926 0.442 -27.742 1.00 62.97 227 ASP A N 1
ATOM 1753 C CA . ASP A 1 227 ? 20.987 0.268 -26.621 1.00 62.97 227 ASP A CA 1
ATOM 1754 C C . ASP A 1 227 ? 21.674 -0.392 -25.413 1.00 62.97 227 ASP A C 1
ATOM 1756 O O . ASP A 1 227 ? 22.514 -1.301 -25.638 1.00 62.97 227 ASP A O 1
#

Nearest PDB structures (foldseek):
  2y8g-assembly1_A  TM=3.530E-01  e=2.262E+00  Homo sapiens
  6d2c-assembly2_B  TM=3.093E-01  e=9.892E+00  Nonlabens ulvanivorans

pLDDT: mean 82.66, std 11.44, range [45.28, 95.94]